Protein AF-A0A293M970-F1 (afdb_monomer_lite)

Radius of gyration: 43.98 Å; chains: 1; bounding box: 103×68×130 Å

pLDDT: mean 71.99, std 16.79, range [29.77, 92.75]

Organism: Ornithodoros erraticus (NCBI:txid265619)

Foldseek 3Di:
DPPVVVVVVVCVVVVPPPDDPPPCCVVPDDPPDPPPPPPPPPVVPPPPPPPPPVPPCPVVVVVVVVCVVVPDDDDLLNVQQVVVVVVLLVCLQPDDLFQLLLVLSNVQSVCVVVVHDRFDGDSPDGSCNSPVPDDPVRNVVSVVVSVVSNVVSVVSNVVVVVSVVVVVVVVVVVVVVVVVVVVVVVVVVVVVVVVVVVVVVVVVVVVVVVVVVVVVVPVPDDPCPVVVVVVVVVVVVVVVVVVVVVVVVVVVVVVVVVVVVVVVVVVVVVVVVVVVVVVVVVVVVVVVVVVVVVVVVVVVVVVVVVVVVVVVVVVVVVVVVVVVVVVVVVVVD

InterPro domains:
  IPR040346 GEX1/Brambleberry [PTHR33538] (5-331)

Secondary structure (DSSP, 8-state):
--HHHHHHHHHHHHTT-SS-TTSSHHHH--------SS----TTTS-------S----HHHHHHHHHHHTT----HHHHHHHHHHHHHHHHTTT--HHHHHTTHHHHHHHHHHTTPPP----TTS-HHHHHTT--HHHHHHHHHHHHHHHHHHHHHHHHHHHHHHHHHHHHHHHHHHHHHHHHHHHHHHHHHHHHHHHHHHHHHHHHHHHHHHHHHH--S-GGGHHHHHHHHHHHHHHHHHHHHHHHHHHHHHHHHHHHHHHHHHHHHHHHHHHHHHHHHHHHHHHHHHHHHHHHHHHHHHHHHHHHHHHHHHHHHHHHHHHHHHHHHHHTT-

Sequence (333 aa):
MCLRTYLVVFLILSGFAGQGECFFNWFFTKPSVVIDDSEPKDFNKDGTKVLVPFEMSSPDDEFLQEGKKYGLKLSSLDVCHHKIFLSLKVSCTTMTEEEMGKLVRLLNCQSAVEGRPTFPCTEDMALRDCTRNMDQHTWNSYHLISNRARAVCFSTRQQQFYAKTEMTVNKLVWSSEQQVKAMSDLENSQQKVSSLTSETLDAVSSGHVKLLLEQQQVKAMSDLENSQQKVSSLSSETLDAVSSGHVKLLLEQERLRQTQGTIQTFVEDNLEQLTKEKALIAAGQKELAAMTEDVRKRLDAASITMLQNEEQRQCSHRDLLKDLGDVQKKAKL

Structure (mmCIF, N/CA/C/O backbone):
data_AF-A0A293M970-F1
#
_entry.id   AF-A0A293M970-F1
#
loop_
_atom_site.group_PDB
_atom_site.id
_atom_site.type_symbol
_atom_site.label_atom_id
_atom_site.label_alt_id
_atom_site.label_comp_id
_atom_site.label_asym_id
_atom_site.label_entity_id
_atom_site.label_seq_id
_atom_site.pdbx_PDB_ins_code
_atom_site.Cartn_x
_atom_site.Cartn_y
_atom_site.Cartn_z
_atom_site.occupancy
_atom_site.B_iso_or_equiv
_atom_site.auth_seq_id
_atom_site.auth_comp_id
_atom_site.auth_asym_id
_atom_site.auth_atom_id
_atom_site.pdbx_PDB_model_num
ATOM 1 N N . MET A 1 1 ? -31.944 -54.959 60.180 1.00 51.94 1 MET A N 1
ATOM 2 C CA . MET A 1 1 ? -32.564 -53.633 60.415 1.00 51.94 1 MET A CA 1
ATOM 3 C C . MET A 1 1 ? -32.070 -52.517 59.479 1.00 51.94 1 MET A C 1
ATOM 5 O O . MET A 1 1 ? -32.615 -51.433 59.580 1.00 51.94 1 MET A O 1
ATOM 9 N N . CYS A 1 2 ? -31.160 -52.754 58.516 1.00 54.44 2 CYS A N 1
ATOM 10 C CA . CYS A 1 2 ? -30.738 -51.707 57.560 1.00 54.44 2 CYS A CA 1
ATOM 11 C C . CYS A 1 2 ? -31.569 -51.613 56.268 1.00 54.44 2 CYS A C 1
ATOM 13 O O . CYS A 1 2 ? -31.575 -50.567 55.640 1.00 54.44 2 CYS A O 1
ATOM 15 N N . LEU A 1 3 ? -32.299 -52.655 55.853 1.00 45.31 3 LEU A N 1
ATOM 16 C CA . LEU A 1 3 ? -32.999 -52.628 54.554 1.00 45.31 3 LEU A CA 1
ATOM 17 C C . LEU A 1 3 ? -34.325 -51.839 54.579 1.00 45.31 3 LEU A C 1
ATOM 19 O O . LEU A 1 3 ? -34.796 -51.371 53.549 1.00 45.31 3 LEU A O 1
ATOM 23 N N . ARG A 1 4 ? -34.921 -51.661 55.766 1.00 48.97 4 ARG A N 1
ATOM 24 C CA . ARG A 1 4 ? -36.196 -50.945 55.949 1.00 48.97 4 ARG A CA 1
ATOM 25 C C . ARG A 1 4 ? -36.027 -49.423 55.978 1.00 48.97 4 ARG A C 1
ATOM 27 O O . ARG A 1 4 ? -36.937 -48.717 55.568 1.00 48.97 4 ARG A O 1
ATOM 34 N N . THR A 1 5 ? -34.874 -48.923 56.414 1.00 53.06 5 THR A N 1
ATOM 35 C CA . THR A 1 5 ? -34.565 -47.486 56.457 1.00 53.06 5 THR A CA 1
ATOM 36 C C . THR A 1 5 ? -34.271 -46.920 55.068 1.00 53.06 5 THR A C 1
ATOM 38 O O . THR A 1 5 ? -34.754 -45.838 54.753 1.00 53.06 5 THR A O 1
ATOM 41 N N . TYR A 1 6 ? -33.589 -47.668 54.193 1.00 53.59 6 TYR A N 1
ATOM 42 C CA . TYR A 1 6 ? -33.352 -47.225 52.810 1.00 53.59 6 TYR A CA 1
ATOM 43 C C . TYR A 1 6 ? -34.627 -47.188 51.961 1.00 53.59 6 TYR A C 1
ATOM 45 O O . TYR A 1 6 ? -34.790 -46.278 51.156 1.00 53.59 6 TYR A O 1
ATOM 53 N N . LEU A 1 7 ? -35.566 -48.113 52.181 1.00 52.69 7 LEU A N 1
ATOM 54 C CA . LEU A 1 7 ? -36.837 -48.155 51.447 1.00 52.69 7 LEU A CA 1
ATOM 55 C C . LEU A 1 7 ? -37.746 -46.962 51.792 1.00 52.69 7 LEU A C 1
ATOM 57 O O . LEU A 1 7 ? -38.414 -46.423 50.916 1.00 52.69 7 LEU A O 1
ATOM 61 N N . VAL A 1 8 ? -37.719 -46.496 53.045 1.00 57.28 8 VAL A N 1
ATOM 62 C CA . VAL A 1 8 ? -38.479 -45.311 53.481 1.00 57.28 8 VAL A CA 1
ATOM 63 C C . VAL A 1 8 ? -37.848 -44.018 52.954 1.00 57.28 8 VAL A C 1
ATOM 65 O O . VAL A 1 8 ? -38.569 -43.138 52.498 1.00 57.28 8 VAL A O 1
ATOM 68 N N . VAL A 1 9 ? -36.515 -43.917 52.921 1.00 59.38 9 VAL A N 1
ATOM 69 C CA . VAL A 1 9 ? -35.819 -42.751 52.340 1.00 59.38 9 VAL A CA 1
ATOM 70 C C . VAL A 1 9 ? -36.026 -42.672 50.822 1.00 59.38 9 VAL A C 1
ATOM 72 O O . VAL A 1 9 ? -36.245 -41.585 50.293 1.00 59.38 9 VAL A O 1
ATOM 75 N N . PHE A 1 10 ? -36.043 -43.812 50.122 1.00 56.72 10 PHE A N 1
ATOM 76 C CA . PHE A 1 10 ? -36.297 -43.854 48.678 1.00 56.72 10 PHE A CA 1
ATOM 77 C C . PHE A 1 10 ? -37.755 -43.504 48.330 1.00 56.72 10 PHE A C 1
ATOM 79 O O . PHE A 1 10 ? -37.990 -42.787 47.362 1.00 56.72 10 PHE A O 1
ATOM 86 N N . LEU A 1 11 ? -38.726 -43.923 49.156 1.00 53.94 11 LEU A N 1
ATOM 87 C CA . LEU A 1 11 ? -40.144 -43.574 48.981 1.00 53.94 11 LEU A CA 1
ATOM 88 C C . LEU A 1 11 ? -40.444 -42.095 49.284 1.00 53.94 11 LEU A C 1
ATOM 90 O O . LEU A 1 11 ? -41.297 -41.505 48.620 1.00 53.94 11 LEU A O 1
ATOM 94 N N . ILE A 1 12 ? -39.726 -41.473 50.228 1.00 56.09 12 ILE A N 1
ATOM 95 C CA . ILE A 1 12 ? -39.851 -40.033 50.520 1.00 56.09 12 ILE A CA 1
ATOM 96 C C . ILE A 1 12 ? -39.224 -39.187 49.396 1.00 56.09 12 ILE A C 1
ATOM 98 O O . ILE A 1 12 ? -39.778 -38.149 49.041 1.00 56.09 12 ILE A O 1
ATOM 102 N N . LEU A 1 13 ? -38.131 -39.650 48.775 1.00 51.22 13 LEU A N 1
ATOM 103 C CA . LEU A 1 13 ? -37.508 -38.963 47.634 1.00 51.22 13 LEU A CA 1
ATOM 104 C C . LEU A 1 13 ? -38.313 -39.093 46.329 1.00 51.22 13 LEU A C 1
ATOM 106 O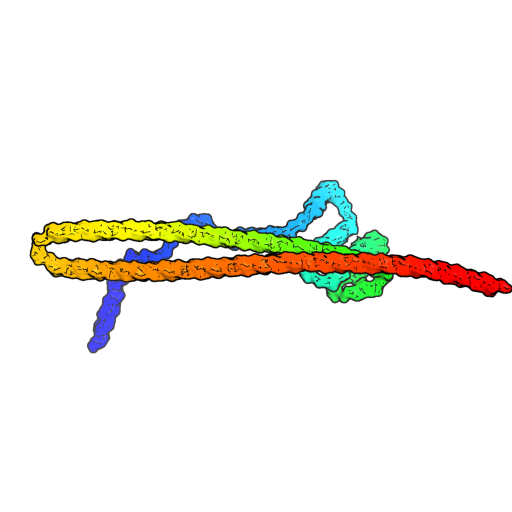 O . LEU A 1 13 ? -38.298 -38.168 45.523 1.00 51.22 13 LEU A O 1
ATOM 110 N N . SER A 1 14 ? -39.069 -40.178 46.126 1.00 52.16 14 SER A N 1
ATOM 111 C CA . SER A 1 14 ? -39.967 -40.314 44.964 1.00 52.16 14 SER A CA 1
ATOM 112 C C . SER A 1 14 ? -41.340 -39.645 45.144 1.00 52.16 14 SER A C 1
ATOM 114 O O . SER A 1 14 ? -42.061 -39.463 44.168 1.00 52.16 14 SER A O 1
ATOM 116 N N . GLY A 1 15 ? -41.719 -39.282 46.377 1.00 47.38 15 GLY A N 1
ATOM 117 C CA . GLY A 1 15 ? -43.024 -38.691 46.707 1.00 47.38 15 GLY A CA 1
ATOM 118 C C . GLY A 1 15 ? -43.151 -37.183 46.453 1.00 47.38 15 GLY A C 1
ATOM 119 O O . GLY A 1 15 ? -44.257 -36.657 46.504 1.00 47.38 15 GLY A O 1
ATOM 120 N N . PHE A 1 16 ? -42.048 -36.495 46.142 1.00 45.44 16 PHE A N 1
ATOM 121 C CA . PHE A 1 16 ? -42.018 -35.068 45.780 1.00 45.44 16 PHE A CA 1
ATOM 122 C C . PHE A 1 16 ? -41.798 -34.838 44.274 1.00 45.44 16 PHE A C 1
ATOM 124 O O . PHE A 1 16 ? -41.355 -33.774 43.855 1.00 45.44 16 PHE A O 1
ATOM 131 N N . ALA A 1 17 ? -42.129 -35.821 43.433 1.00 48.31 17 ALA A N 1
ATOM 132 C CA . ALA A 1 17 ? -42.115 -35.685 41.972 1.00 48.31 17 ALA A CA 1
ATOM 133 C C . ALA A 1 17 ? -43.474 -35.221 41.401 1.00 48.31 17 ALA A C 1
ATOM 135 O O . ALA A 1 17 ? -43.845 -35.576 40.285 1.00 48.31 17 ALA A O 1
ATOM 136 N N . GLY A 1 18 ? -44.239 -34.439 42.166 1.00 52.41 18 GLY A N 1
ATOM 137 C CA . GLY A 1 18 ? -45.529 -33.913 41.737 1.00 52.41 18 GLY A CA 1
ATOM 138 C C . GLY A 1 18 ? -45.776 -32.532 42.324 1.00 52.41 18 GLY A C 1
ATOM 139 O O . GLY A 1 18 ? -45.986 -32.411 43.522 1.00 52.41 18 GLY A O 1
ATOM 140 N N . GLN A 1 19 ? -45.786 -31.525 41.447 1.00 50.69 19 GLN A N 1
ATOM 141 C CA . GLN A 1 19 ? -46.104 -30.112 41.701 1.00 50.69 19 GLN A CA 1
ATOM 142 C C . GLN A 1 19 ? -45.018 -29.292 42.416 1.00 50.69 19 GLN A C 1
ATOM 144 O O . GLN A 1 19 ? -45.096 -28.979 43.599 1.00 50.69 19 GLN A O 1
ATOM 149 N N . GLY A 1 20 ? -44.029 -28.856 41.632 1.00 46.25 20 GLY A N 1
ATOM 150 C CA . GLY A 1 20 ? -43.034 -27.869 42.054 1.00 46.25 20 GLY A CA 1
ATOM 151 C C . GLY A 1 20 ? -42.373 -27.119 40.896 1.00 46.25 20 GLY A C 1
ATOM 152 O O . GLY A 1 20 ? -41.226 -26.713 41.026 1.00 46.25 20 GLY A O 1
ATOM 153 N N . GLU A 1 21 ? -43.050 -26.937 39.756 1.00 42.69 21 GLU A N 1
ATOM 154 C CA . GLU A 1 21 ? -42.452 -26.286 38.572 1.00 42.69 21 GLU A CA 1
ATOM 155 C C . GLU A 1 21 ? -42.512 -24.743 38.563 1.00 42.69 21 GLU A C 1
ATOM 157 O O . GLU A 1 21 ? -42.125 -24.122 37.577 1.00 42.69 21 GLU A O 1
ATOM 162 N N . CYS A 1 22 ? -42.928 -24.071 39.644 1.00 44.84 22 CYS A N 1
ATOM 163 C CA . CYS A 1 22 ? -43.073 -22.603 39.613 1.00 44.84 22 CYS A CA 1
ATOM 164 C C . CYS A 1 22 ? -42.122 -21.799 40.514 1.00 44.84 22 CYS A C 1
ATOM 166 O O . CYS A 1 22 ? -42.115 -20.580 40.392 1.00 44.84 22 CYS A O 1
ATOM 168 N N . PHE A 1 23 ? -41.292 -22.412 41.369 1.00 47.28 23 PHE A N 1
ATOM 169 C CA . PHE A 1 23 ? -40.400 -21.629 42.249 1.00 47.28 23 PHE A CA 1
ATOM 170 C C . PHE A 1 23 ? -38.994 -21.401 41.665 1.00 47.28 23 PHE A C 1
ATOM 172 O O . PHE A 1 23 ? -38.454 -20.305 41.758 1.00 47.28 23 PHE A O 1
ATOM 179 N N . PHE A 1 24 ? -38.410 -22.402 40.999 1.00 45.94 24 PHE A N 1
ATOM 180 C CA . PHE A 1 24 ? -37.049 -22.303 40.447 1.00 45.94 24 PHE A CA 1
ATOM 181 C C . PHE A 1 24 ? -36.985 -21.814 38.995 1.00 45.94 24 PHE A C 1
ATOM 183 O O . PHE A 1 24 ? -35.890 -21.590 38.479 1.00 45.94 24 PHE A O 1
ATOM 190 N N . ASN A 1 25 ? -38.132 -21.600 38.339 1.00 44.34 25 ASN A N 1
ATOM 191 C CA . ASN A 1 25 ? -38.139 -21.216 36.930 1.00 44.34 25 ASN A CA 1
ATOM 192 C C . ASN A 1 25 ? -37.547 -19.808 36.728 1.00 44.34 25 ASN A C 1
ATOM 194 O O . ASN A 1 25 ? -36.795 -19.603 35.791 1.00 44.34 25 ASN A O 1
ATOM 198 N N . TRP A 1 26 ? -37.733 -18.859 37.650 1.00 50.38 26 TRP A N 1
ATOM 199 C CA . TRP A 1 26 ? -37.154 -17.508 37.529 1.00 50.38 26 TRP A CA 1
ATOM 200 C C . TRP A 1 26 ? -35.618 -17.461 37.657 1.00 50.38 26 TRP A C 1
ATOM 202 O O . TRP A 1 26 ? -34.984 -16.616 37.033 1.00 50.38 26 TRP A O 1
ATOM 212 N N . PHE A 1 27 ? -35.002 -18.391 38.396 1.00 47.62 27 PHE A N 1
ATOM 213 C CA . PHE A 1 27 ? -33.545 -18.403 38.600 1.00 47.62 27 PHE A CA 1
ATOM 214 C C . PHE A 1 27 ? -32.776 -19.016 37.414 1.00 47.62 27 PHE A C 1
ATOM 216 O O . PHE A 1 27 ? -31.597 -18.728 37.222 1.00 47.62 27 PHE A O 1
ATOM 223 N N . PHE A 1 28 ? -33.448 -19.838 36.598 1.00 47.59 28 PHE A N 1
ATOM 224 C CA . PHE A 1 28 ? -32.874 -20.479 35.408 1.00 47.59 28 PHE A CA 1
ATOM 225 C C . PHE A 1 28 ? -33.531 -20.048 34.084 1.00 47.59 28 PHE A C 1
ATOM 227 O O . PHE A 1 28 ? -33.087 -20.474 33.014 1.00 47.59 28 PHE A O 1
ATOM 234 N N . THR A 1 29 ? -34.535 -19.164 34.118 1.00 33.91 29 THR A N 1
ATOM 235 C CA . THR A 1 29 ? -35.080 -18.526 32.913 1.00 33.91 29 THR A CA 1
ATOM 236 C C . THR A 1 29 ? -34.062 -17.515 32.401 1.00 33.91 29 THR A C 1
ATOM 238 O O . THR A 1 29 ? -33.880 -16.435 32.962 1.00 33.91 29 THR A O 1
ATOM 241 N N . LYS A 1 30 ? -33.385 -17.871 31.305 1.00 40.62 30 LYS A N 1
ATOM 242 C CA . LYS A 1 30 ? -32.681 -16.900 30.463 1.00 40.62 30 LYS A CA 1
ATOM 243 C C . LYS A 1 30 ? -33.685 -15.813 30.068 1.00 40.62 30 LYS A C 1
ATOM 245 O O . LYS A 1 30 ? -34.800 -16.176 29.694 1.00 40.62 30 LYS A O 1
ATOM 250 N N . PRO A 1 31 ? -33.331 -14.520 30.113 1.00 33.47 31 PRO A N 1
ATOM 251 C CA . PRO A 1 31 ? -34.226 -13.488 29.622 1.00 33.47 31 PRO A CA 1
ATOM 252 C C . PRO A 1 31 ? -34.557 -13.807 28.163 1.00 33.47 31 PRO A C 1
ATOM 254 O O . PRO A 1 31 ? -33.680 -13.804 27.299 1.00 33.47 31 PRO A O 1
ATOM 257 N N . SER A 1 32 ? -35.825 -14.117 27.897 1.00 30.20 32 SER A N 1
ATOM 258 C CA . SER A 1 32 ? -36.394 -14.053 26.561 1.00 30.20 32 SER A CA 1
ATOM 259 C C . SER A 1 32 ? -36.422 -12.580 26.184 1.00 30.20 32 SER A C 1
ATOM 261 O O . SER A 1 32 ? -37.397 -11.867 26.416 1.00 30.20 32 SER A O 1
ATOM 263 N N . VAL A 1 33 ? -35.287 -12.122 25.652 1.00 30.11 33 VAL A N 1
ATOM 264 C CA . VAL A 1 33 ? -35.247 -11.027 24.693 1.00 30.11 33 VAL A CA 1
ATOM 265 C C . VAL A 1 33 ? -36.366 -11.326 23.705 1.00 30.11 33 VAL A C 1
ATOM 267 O O . VAL A 1 33 ? -36.412 -12.423 23.146 1.00 30.11 33 VAL A O 1
ATOM 270 N N . VAL A 1 34 ? -37.299 -10.389 23.548 1.00 29.77 34 VAL A N 1
ATOM 271 C CA . VAL A 1 34 ? -38.131 -10.342 22.350 1.00 29.77 34 VAL A CA 1
ATOM 272 C C . VAL A 1 34 ? -37.137 -10.211 21.205 1.00 29.77 34 VAL A C 1
ATOM 274 O O . VAL A 1 34 ? -36.620 -9.130 20.934 1.00 29.77 34 VAL A O 1
ATOM 277 N N . ILE A 1 35 ? -36.774 -11.357 20.636 1.00 30.53 35 ILE A N 1
ATOM 278 C CA . ILE A 1 35 ? -36.183 -11.446 19.318 1.00 30.53 35 ILE A CA 1
ATOM 279 C C . ILE A 1 35 ? -37.339 -11.007 18.434 1.00 30.53 35 ILE A C 1
ATOM 281 O O . ILE A 1 35 ? -38.281 -11.757 18.193 1.00 30.53 35 ILE A O 1
ATOM 285 N N . ASP A 1 36 ? -37.331 -9.724 18.085 1.00 30.00 36 ASP A N 1
ATOM 286 C CA . ASP A 1 36 ? -37.886 -9.318 16.810 1.00 30.00 36 ASP A CA 1
ATOM 287 C C . ASP A 1 36 ? -37.330 -10.314 15.790 1.00 30.00 36 ASP A C 1
ATOM 289 O O . ASP A 1 36 ? -36.116 -10.408 15.633 1.00 30.00 36 ASP A O 1
ATOM 293 N N . ASP A 1 37 ? -38.202 -11.109 15.169 1.00 30.69 37 ASP A N 1
ATOM 294 C CA . ASP A 1 37 ? -37.871 -12.085 14.121 1.00 30.69 37 ASP A CA 1
ATOM 295 C C . ASP A 1 37 ? -37.404 -11.387 12.822 1.00 30.69 37 ASP A C 1
ATOM 297 O O . ASP A 1 37 ? -37.489 -11.934 11.721 1.00 30.69 37 ASP A O 1
ATOM 301 N N . SER A 1 38 ? -36.844 -10.179 12.925 1.00 39.91 38 SER A N 1
ATOM 302 C CA . SER A 1 38 ? -35.757 -9.812 12.041 1.00 39.91 38 SER A CA 1
ATOM 303 C C . SER A 1 38 ? -34.529 -10.575 12.534 1.00 39.91 38 SER A C 1
ATOM 305 O O . SER A 1 38 ? -33.985 -10.293 13.597 1.00 39.91 38 SER A O 1
ATOM 307 N N . GLU A 1 39 ? -34.168 -11.625 11.783 1.00 32.97 39 GLU A N 1
ATOM 308 C CA . GLU A 1 39 ? -33.009 -12.492 12.021 1.00 32.97 39 GLU A CA 1
ATOM 309 C C . GLU A 1 39 ? -31.871 -11.761 12.746 1.00 32.97 39 GLU A C 1
ATOM 311 O O . GLU A 1 39 ? -31.589 -10.610 12.388 1.00 32.97 39 GLU A O 1
ATOM 316 N N . PRO A 1 40 ? -31.141 -12.416 13.676 1.00 31.19 40 PRO A N 1
ATOM 317 C CA . PRO A 1 40 ? -29.919 -11.835 14.203 1.00 31.19 40 PRO A CA 1
ATOM 318 C C . PRO A 1 40 ? -29.095 -11.412 12.993 1.00 31.19 40 PRO A C 1
ATOM 320 O O . PRO A 1 40 ? -28.698 -12.264 12.190 1.00 31.19 40 PRO A O 1
ATOM 323 N N . LYS A 1 41 ? -28.920 -10.094 12.816 1.00 37.72 41 LYS A N 1
ATOM 324 C CA . LYS A 1 41 ? -27.974 -9.548 11.853 1.00 37.72 41 LYS A CA 1
ATOM 325 C C . LYS A 1 41 ? -26.625 -9.973 12.378 1.00 37.72 41 LYS A C 1
ATOM 327 O O . LYS A 1 41 ? -25.979 -9.295 13.165 1.00 37.72 41 LYS A O 1
ATOM 332 N N . ASP A 1 42 ? -26.290 -11.192 12.004 1.00 33.22 42 ASP A N 1
ATOM 333 C CA . ASP A 1 42 ? -24.972 -11.740 11.982 1.00 33.22 42 ASP A CA 1
ATOM 334 C C . ASP A 1 42 ? -24.112 -10.628 11.389 1.00 33.22 42 ASP A C 1
ATOM 336 O O . ASP A 1 42 ? -24.268 -10.236 10.230 1.00 33.22 42 ASP A O 1
ATOM 340 N N . PHE A 1 43 ? -23.261 -10.042 12.223 1.00 40.91 43 PHE A N 1
ATOM 341 C CA . PHE A 1 43 ? -22.311 -9.029 11.784 1.00 40.91 43 PHE A CA 1
ATOM 342 C C . PHE A 1 43 ? -21.177 -9.671 10.946 1.00 40.91 43 PHE A C 1
ATOM 344 O O . PHE A 1 43 ? -20.162 -9.032 10.688 1.00 40.91 43 PHE A O 1
ATOM 351 N N . ASN A 1 44 ? -21.382 -10.918 10.482 1.00 43.31 44 ASN A N 1
ATOM 352 C CA . ASN A 1 44 ? -20.739 -11.591 9.353 1.00 43.31 44 ASN A CA 1
ATOM 353 C C . ASN A 1 44 ? -21.701 -12.005 8.202 1.00 43.31 44 ASN A C 1
ATOM 355 O O . ASN A 1 44 ? -21.223 -12.602 7.236 1.00 43.31 44 ASN A O 1
ATOM 359 N N . LYS A 1 45 ? -23.014 -11.701 8.224 1.00 37.25 45 LYS A N 1
ATOM 360 C CA . LYS A 1 45 ? -23.928 -11.987 7.087 1.00 37.25 45 LYS A CA 1
ATOM 361 C C . LYS A 1 45 ? -23.939 -10.903 6.031 1.00 37.25 45 LYS A C 1
ATOM 363 O O . LYS A 1 45 ? -23.957 -11.237 4.850 1.00 37.25 45 LYS A O 1
ATOM 368 N N . ASP A 1 46 ? -23.913 -9.631 6.421 1.00 34.72 46 ASP A N 1
ATOM 369 C CA . ASP A 1 46 ? -23.730 -8.575 5.433 1.00 34.72 46 ASP A CA 1
ATOM 370 C C . ASP A 1 46 ? -22.241 -8.324 5.308 1.00 34.72 46 ASP A C 1
ATOM 372 O O . ASP A 1 46 ? -21.653 -7.452 5.946 1.00 34.72 46 ASP A O 1
ATOM 376 N N . GLY A 1 47 ? -21.623 -9.195 4.515 1.00 37.75 47 GLY A N 1
ATOM 377 C CA . GLY A 1 47 ? -20.295 -9.024 3.981 1.00 37.75 47 GLY A CA 1
ATOM 378 C C . GLY A 1 47 ? -20.220 -7.767 3.123 1.00 37.75 47 GLY A C 1
ATOM 379 O O . GLY A 1 47 ? -19.811 -7.845 1.967 1.00 37.75 47 GLY A O 1
ATOM 380 N N . THR A 1 48 ? -20.379 -6.595 3.739 1.00 35.12 48 THR A N 1
ATOM 381 C CA . THR A 1 48 ? -19.420 -5.535 3.495 1.00 35.12 48 THR A CA 1
ATOM 382 C C . THR A 1 48 ? -18.064 -6.038 4.018 1.00 35.12 48 THR A C 1
ATOM 384 O O . THR A 1 48 ? -17.410 -5.481 4.892 1.00 35.12 48 THR A O 1
ATOM 387 N N . LYS A 1 49 ? -17.505 -6.997 3.264 1.00 36.78 49 LYS A N 1
ATOM 388 C CA . LYS A 1 49 ? -16.466 -6.582 2.345 1.00 36.78 49 LYS A CA 1
ATOM 389 C C . LYS A 1 49 ? -16.788 -5.131 1.952 1.00 36.78 49 LYS A C 1
ATOM 391 O O . LYS A 1 49 ? -17.348 -4.870 0.898 1.00 36.78 49 LYS A O 1
ATOM 396 N N . VAL A 1 50 ? -16.276 -4.184 2.726 1.00 38.22 50 VAL A N 1
ATOM 397 C CA . VAL A 1 50 ? -15.461 -3.188 2.066 1.00 38.22 50 VAL A CA 1
ATOM 398 C C . VAL A 1 50 ? -14.292 -4.002 1.486 1.00 38.22 50 VAL A C 1
ATOM 400 O O . VAL A 1 50 ? -13.156 -3.927 1.908 1.00 38.22 50 VAL A O 1
ATOM 403 N N . LEU A 1 51 ? -14.571 -4.840 0.478 1.00 37.22 51 LEU A N 1
ATOM 404 C CA . LEU A 1 51 ? -13.926 -4.658 -0.782 1.00 37.22 51 LEU A CA 1
ATOM 405 C C . LEU A 1 51 ? -14.212 -3.185 -1.005 1.00 37.22 51 LEU A C 1
ATOM 407 O O . LEU A 1 51 ? -15.294 -2.813 -1.429 1.00 37.22 51 LEU A O 1
ATOM 411 N N . VAL A 1 52 ? -13.239 -2.345 -0.665 1.00 37.25 52 VAL A N 1
ATOM 412 C CA . VAL A 1 52 ? -12.796 -1.490 -1.742 1.00 37.25 52 VAL A CA 1
ATOM 413 C C . VAL A 1 52 ? -12.445 -2.528 -2.790 1.00 37.25 52 VAL A C 1
ATOM 415 O O . VAL A 1 52 ? -11.494 -3.292 -2.563 1.00 37.25 52 VAL A O 1
ATOM 418 N N . PRO A 1 53 ? -13.296 -2.749 -3.807 1.00 38.06 53 PRO A N 1
ATOM 419 C CA . PRO A 1 53 ? -12.876 -3.612 -4.868 1.00 38.06 53 PRO A CA 1
ATOM 420 C C . PRO A 1 53 ? -11.578 -2.947 -5.305 1.00 38.06 53 PRO A C 1
ATOM 422 O O . PRO A 1 53 ? -11.574 -1.800 -5.746 1.00 38.06 53 PRO A O 1
ATOM 425 N N . PHE A 1 54 ? -10.468 -3.669 -5.240 1.00 43.06 54 PHE A N 1
ATOM 426 C CA . PHE A 1 54 ? -9.597 -3.552 -6.387 1.00 43.06 54 PHE A CA 1
ATOM 427 C C . PHE A 1 54 ? -10.272 -4.310 -7.540 1.00 43.06 54 PHE A C 1
ATOM 429 O O . PHE A 1 54 ? -9.819 -5.343 -7.998 1.00 43.06 54 PHE A O 1
ATOM 436 N N . GLU A 1 55 ? -11.453 -3.846 -7.907 1.00 40.31 55 GLU A N 1
ATOM 437 C CA . GLU A 1 55 ? -11.757 -3.441 -9.248 1.00 40.31 55 GLU A CA 1
ATOM 438 C C . GLU A 1 55 ? -11.881 -1.922 -9.079 1.00 40.31 55 GLU A C 1
ATOM 440 O O . GLU A 1 55 ? -12.949 -1.370 -8.873 1.00 40.31 55 GLU A O 1
ATOM 445 N N . MET A 1 56 ? -10.779 -1.177 -9.138 1.00 41.91 56 MET A N 1
ATOM 446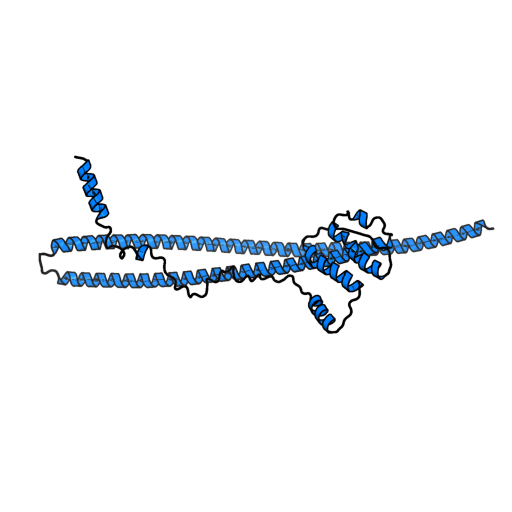 C CA . MET A 1 56 ? -10.525 -0.562 -10.438 1.00 41.91 56 MET A CA 1
ATOM 447 C C . MET A 1 56 ? -11.012 -1.483 -11.576 1.00 41.91 56 MET A C 1
ATOM 449 O O . MET A 1 56 ? -10.206 -2.082 -12.283 1.00 41.91 56 MET A O 1
ATOM 453 N N . SER A 1 57 ? -12.332 -1.508 -11.822 1.00 44.97 57 SER A N 1
ATOM 454 C CA . SER A 1 57 ? -12.750 -1.112 -13.154 1.00 44.97 57 SER A CA 1
ATOM 455 C C . SER A 1 57 ? -12.057 0.225 -13.301 1.00 44.97 57 SER A C 1
ATOM 457 O O . SER A 1 57 ? -12.473 1.232 -12.719 1.00 44.97 57 SER A O 1
ATOM 459 N N . SER A 1 58 ? -10.856 0.206 -13.888 1.00 48.47 58 SER A N 1
ATOM 460 C CA . SER A 1 58 ? -10.262 1.479 -14.234 1.00 48.47 58 SER A CA 1
ATOM 461 C C . SER A 1 58 ? -11.340 2.180 -15.048 1.00 48.47 58 SER A C 1
ATOM 463 O O . SER A 1 58 ? -12.096 1.498 -15.746 1.00 48.47 58 SER A O 1
ATOM 465 N N . PRO A 1 59 ? -11.443 3.505 -14.978 1.00 53.69 59 PRO A N 1
ATOM 466 C CA . PRO A 1 59 ? -12.210 4.255 -15.960 1.00 53.69 59 PRO A CA 1
ATOM 467 C C . PRO A 1 59 ? -12.042 3.664 -17.372 1.00 53.69 59 PRO A C 1
ATOM 469 O O . PRO A 1 59 ? -13.006 3.599 -18.112 1.00 53.69 59 PRO A O 1
ATOM 472 N N . ASP A 1 60 ? -10.871 3.089 -17.676 1.00 53.12 60 ASP A N 1
ATOM 473 C CA . ASP A 1 60 ? -10.571 2.266 -18.849 1.00 53.12 60 ASP A CA 1
ATOM 474 C C . ASP A 1 60 ? -11.509 1.061 -19.116 1.00 53.12 60 ASP A C 1
ATOM 476 O O . ASP A 1 60 ? -11.859 0.863 -20.266 1.00 53.12 60 ASP A O 1
ATOM 480 N N . ASP A 1 61 ? -11.935 0.238 -18.151 1.00 56.31 61 ASP A N 1
ATOM 481 C CA . ASP A 1 61 ? -12.801 -0.930 -18.428 1.00 56.31 61 ASP A CA 1
ATOM 482 C C . ASP A 1 61 ? -14.239 -0.511 -18.762 1.00 56.31 61 ASP A C 1
ATOM 484 O O . ASP A 1 61 ? -14.848 -1.046 -19.691 1.00 56.31 61 ASP A O 1
ATOM 488 N N . GLU A 1 62 ? -14.758 0.490 -18.049 1.00 56.88 62 GLU A N 1
ATOM 489 C CA . GLU A 1 62 ? -16.056 1.110 -18.330 1.00 56.88 62 GLU A CA 1
ATOM 490 C C . GLU A 1 62 ? -16.008 1.885 -19.660 1.00 56.88 62 GLU A C 1
ATOM 492 O O . GLU A 1 62 ? -16.860 1.685 -20.525 1.00 56.88 62 GLU A O 1
ATOM 497 N N . PHE A 1 63 ? -14.929 2.635 -19.902 1.00 55.75 63 PHE A N 1
ATOM 498 C CA . PHE A 1 63 ? -14.628 3.318 -21.164 1.00 55.75 63 PHE A CA 1
ATOM 499 C C . PHE A 1 63 ? -14.480 2.352 -22.346 1.00 55.75 63 PHE A C 1
ATOM 501 O O . PHE A 1 63 ? -14.913 2.658 -23.454 1.00 55.75 63 PHE A O 1
ATOM 508 N N . LEU A 1 64 ? -13.904 1.164 -22.148 1.00 59.78 64 LEU A N 1
ATOM 509 C CA . LEU A 1 64 ? -13.782 0.141 -23.189 1.00 59.78 64 LEU A CA 1
ATOM 510 C C . LEU A 1 64 ? -15.117 -0.565 -23.461 1.00 59.78 64 LEU A C 1
ATOM 512 O O . LEU A 1 64 ? -15.392 -0.925 -24.610 1.00 59.78 64 LEU A O 1
ATOM 516 N N . GLN A 1 65 ? -15.959 -0.768 -22.443 1.00 62.81 65 GLN A N 1
ATOM 517 C CA . GLN A 1 65 ? -17.317 -1.292 -22.621 1.00 62.81 65 GLN A CA 1
ATOM 518 C C . GLN A 1 65 ? -18.227 -0.283 -23.331 1.00 62.81 65 GLN A C 1
ATOM 520 O O . GLN A 1 65 ? -18.950 -0.657 -24.259 1.00 62.81 65 GLN A O 1
ATOM 525 N N . GLU A 1 66 ? -18.146 0.996 -22.964 1.00 61.84 66 GLU A N 1
ATOM 526 C CA . GLU A 1 66 ? -18.806 2.079 -23.690 1.00 61.84 66 GLU A CA 1
ATOM 527 C C . GLU A 1 66 ? -18.242 2.222 -25.105 1.00 61.84 66 GLU A C 1
ATOM 529 O O . GLU A 1 66 ? -18.997 2.268 -26.073 1.00 61.84 66 GLU A O 1
ATOM 534 N N . GLY A 1 67 ? -16.924 2.174 -25.276 1.00 60.59 67 GLY A N 1
ATOM 535 C CA . GLY A 1 67 ? -16.284 2.271 -26.582 1.00 60.59 67 GLY A CA 1
ATOM 536 C C . GLY A 1 67 ? -16.701 1.157 -27.545 1.00 60.59 67 GLY A C 1
ATOM 537 O O . GLY A 1 67 ? -16.943 1.411 -28.727 1.00 60.59 67 GLY A O 1
ATOM 538 N N . LYS A 1 68 ? -16.885 -0.071 -27.041 1.00 62.91 68 LYS A N 1
ATOM 539 C CA . LYS A 1 68 ? -17.467 -1.186 -27.808 1.00 62.91 68 LYS A CA 1
ATOM 540 C C . LYS A 1 68 ? -18.933 -0.942 -28.180 1.00 62.91 68 LYS A C 1
ATOM 542 O O . LYS A 1 68 ? -19.310 -1.280 -29.301 1.00 62.91 68 LYS A O 1
ATOM 547 N N . LYS A 1 69 ? -19.746 -0.328 -27.303 1.00 63.62 69 LYS A N 1
ATOM 548 C CA . LYS A 1 69 ? -21.120 0.109 -27.640 1.00 63.62 69 LYS A CA 1
ATOM 549 C C . LYS A 1 69 ? -21.135 1.138 -28.776 1.00 63.62 69 LYS A C 1
ATOM 551 O O . LYS A 1 69 ? -22.054 1.110 -29.589 1.00 63.62 69 LYS A O 1
ATOM 556 N N . TYR A 1 70 ? -20.110 1.987 -28.871 1.00 59.22 70 TYR A N 1
ATOM 557 C CA . TYR A 1 70 ? -19.944 2.979 -29.943 1.00 59.22 70 TYR A CA 1
ATOM 558 C C . TYR A 1 70 ? -19.137 2.475 -31.158 1.00 59.22 70 TYR A C 1
ATOM 560 O O . TYR A 1 70 ? -18.821 3.253 -32.056 1.00 59.22 70 TYR A O 1
ATOM 568 N N . GLY A 1 71 ? -18.827 1.174 -31.236 1.00 52.22 71 GLY A N 1
ATOM 569 C CA . GLY A 1 71 ? -18.214 0.565 -32.422 1.00 52.22 71 GLY A CA 1
ATOM 570 C C . GLY A 1 71 ? -16.694 0.728 -32.553 1.00 52.22 71 GLY A C 1
ATOM 571 O O . GLY A 1 71 ? -16.166 0.540 -33.652 1.00 52.22 71 GLY A O 1
ATOM 572 N N . LEU A 1 72 ? -15.966 1.030 -31.469 1.00 61.00 72 LEU A N 1
ATOM 573 C CA . LEU A 1 72 ? -14.498 1.007 -31.470 1.00 61.00 72 LEU A CA 1
ATOM 574 C C . LEU A 1 72 ? -13.991 -0.420 -31.731 1.00 61.00 72 LEU A C 1
ATOM 576 O O . LEU A 1 72 ? -14.082 -1.311 -30.883 1.00 61.00 72 LEU A O 1
ATOM 580 N N . LYS A 1 73 ? -13.430 -0.643 -32.923 1.00 61.09 73 LYS A N 1
ATOM 581 C CA . LYS A 1 73 ? -12.679 -1.860 -33.245 1.00 61.09 73 LYS A CA 1
ATOM 582 C C . LYS A 1 73 ? -11.307 -1.758 -32.580 1.00 61.09 73 LYS A C 1
ATOM 584 O O . LYS A 1 73 ? -10.436 -1.070 -33.102 1.00 61.09 73 LYS A O 1
ATOM 589 N N . LEU A 1 74 ? -11.125 -2.420 -31.435 1.00 65.19 74 LEU A N 1
ATOM 590 C CA . LEU A 1 74 ? -9.799 -2.552 -30.824 1.00 65.19 74 LEU A CA 1
ATOM 591 C C . LEU A 1 74 ? -8.835 -3.225 -31.811 1.00 65.19 74 LEU A C 1
ATOM 593 O O . LEU A 1 74 ? -9.189 -4.227 -32.440 1.00 65.19 74 LEU A O 1
ATOM 597 N N . SER A 1 75 ? -7.619 -2.689 -31.926 1.00 76.75 75 SER A N 1
ATOM 598 C CA . SER A 1 75 ? -6.546 -3.330 -32.685 1.00 76.75 75 SER A CA 1
ATOM 599 C C . SER A 1 75 ? -6.175 -4.672 -32.049 1.00 76.75 75 SER A C 1
ATOM 601 O O . SER A 1 75 ? -6.289 -4.854 -30.835 1.00 76.75 75 SER A O 1
ATOM 603 N N . SER A 1 76 ? -5.660 -5.612 -32.846 1.00 76.44 76 SER A N 1
ATOM 604 C CA . SER A 1 76 ? -5.053 -6.849 -32.329 1.00 76.44 76 SER A CA 1
ATOM 605 C C . SER A 1 76 ? -3.935 -6.560 -31.316 1.00 76.44 76 SER A C 1
ATOM 607 O O . SER A 1 76 ? -3.748 -7.326 -30.369 1.00 76.44 76 SER A O 1
ATOM 609 N N . LEU A 1 77 ? -3.251 -5.421 -31.472 1.00 82.06 77 LEU A N 1
ATOM 610 C CA . LEU A 1 77 ? -2.257 -4.916 -30.532 1.00 82.06 77 LEU A CA 1
ATOM 611 C C . LEU A 1 77 ? -2.881 -4.505 -29.192 1.00 82.06 77 LEU A C 1
ATOM 613 O O . LEU A 1 77 ? -2.393 -4.910 -28.137 1.00 82.06 77 LEU A O 1
ATOM 617 N N . ASP A 1 78 ? -3.981 -3.749 -29.233 1.00 77.44 78 ASP A N 1
ATOM 618 C CA . ASP A 1 78 ? -4.667 -3.255 -28.034 1.00 77.44 78 ASP A CA 1
ATOM 619 C C . ASP A 1 78 ? -5.203 -4.419 -27.200 1.00 77.44 78 ASP A C 1
ATOM 621 O O . ASP A 1 78 ? -5.052 -4.437 -25.980 1.00 77.44 78 ASP A O 1
ATOM 625 N N . VAL A 1 79 ? -5.751 -5.447 -27.859 1.00 81.31 79 VAL A N 1
ATOM 626 C CA . VAL A 1 79 ? -6.199 -6.675 -27.185 1.00 81.31 79 VAL A CA 1
ATOM 627 C C . VAL A 1 79 ? -5.028 -7.404 -26.515 1.00 81.31 79 VAL A C 1
ATOM 629 O O . VAL A 1 79 ? -5.163 -7.883 -25.386 1.00 81.31 79 VAL A O 1
ATOM 632 N N . CYS A 1 80 ? -3.869 -7.473 -27.178 1.00 83.06 80 CYS A N 1
ATOM 633 C CA . CYS A 1 80 ? -2.675 -8.118 -26.633 1.00 83.06 80 CYS A CA 1
ATOM 634 C C . CYS A 1 80 ? -2.133 -7.370 -25.403 1.00 83.06 80 CYS A C 1
ATOM 636 O O . CYS A 1 80 ? -1.914 -7.983 -24.355 1.00 83.06 80 CYS A O 1
ATOM 638 N N . HIS A 1 81 ? -1.994 -6.043 -25.493 1.00 83.12 81 HIS A N 1
ATOM 639 C CA . HIS A 1 81 ? -1.557 -5.204 -24.377 1.00 83.12 81 HIS A CA 1
ATOM 640 C C . HIS A 1 81 ? -2.531 -5.253 -23.204 1.00 83.12 81 HIS A C 1
ATOM 642 O O . HIS A 1 81 ? -2.105 -5.435 -22.064 1.00 83.12 81 HIS A O 1
ATOM 648 N N . HIS A 1 82 ? -3.832 -5.161 -23.474 1.00 79.69 82 HIS A N 1
ATOM 649 C CA . HIS A 1 82 ? -4.852 -5.181 -22.435 1.00 79.69 82 HIS A CA 1
ATOM 650 C C . HIS A 1 82 ? -4.850 -6.505 -21.657 1.00 79.69 82 HIS A C 1
ATOM 652 O O . HIS A 1 82 ? -4.881 -6.494 -20.428 1.00 79.69 82 HIS A O 1
ATOM 658 N N . LYS A 1 83 ? -4.692 -7.652 -22.337 1.00 79.88 83 LYS A N 1
ATOM 659 C CA . LYS A 1 83 ? -4.570 -8.960 -21.668 1.00 79.88 83 LYS A CA 1
ATOM 660 C C . LYS A 1 83 ? -3.388 -9.009 -20.696 1.00 79.88 83 LYS A C 1
ATOM 662 O O . LYS A 1 83 ? -3.508 -9.566 -19.606 1.00 79.88 83 LYS A O 1
ATOM 667 N N . ILE A 1 84 ? -2.248 -8.441 -21.084 1.00 79.06 84 ILE A N 1
ATOM 668 C CA . ILE A 1 84 ? -1.062 -8.417 -20.222 1.00 79.06 84 ILE A CA 1
ATOM 669 C C . ILE A 1 84 ? -1.238 -7.417 -19.081 1.00 79.06 84 ILE A C 1
ATOM 671 O O . ILE A 1 84 ? -0.855 -7.714 -17.955 1.00 79.06 84 ILE A O 1
ATOM 675 N N . PHE A 1 85 ? -1.856 -6.269 -19.341 1.00 76.88 85 PHE A N 1
ATOM 676 C CA . PHE A 1 85 ? -2.130 -5.266 -18.318 1.00 76.88 85 PHE A CA 1
ATOM 677 C C . PHE A 1 85 ? -3.091 -5.776 -17.237 1.00 76.88 85 PHE A C 1
ATOM 679 O O . PHE A 1 85 ? -2.840 -5.563 -16.054 1.00 76.88 85 PHE A O 1
ATOM 686 N N . LEU A 1 86 ? -4.139 -6.515 -17.618 1.00 73.19 86 LEU A N 1
ATOM 687 C CA . LEU A 1 86 ? -5.032 -7.186 -16.669 1.00 73.19 86 LEU A CA 1
ATOM 688 C C . LEU A 1 86 ? -4.282 -8.215 -15.819 1.00 73.19 86 LEU A C 1
ATOM 690 O O . LEU A 1 86 ? -4.436 -8.233 -14.600 1.00 73.19 86 LEU A O 1
ATOM 694 N N . SER A 1 87 ? -3.428 -9.028 -16.451 1.00 73.00 87 SER A N 1
ATOM 695 C CA . SER A 1 87 ? -2.558 -9.958 -15.727 1.00 73.00 87 SER A CA 1
ATOM 696 C C . SER A 1 87 ? -1.694 -9.205 -14.718 1.00 73.00 87 SER A C 1
ATOM 698 O O . SER A 1 87 ? -1.707 -9.552 -13.544 1.00 73.00 87 SER A O 1
ATOM 700 N N . LEU A 1 88 ? -1.020 -8.133 -15.153 1.00 76.44 88 LEU A N 1
ATOM 701 C CA . LEU A 1 88 ? -0.152 -7.306 -14.318 1.00 76.44 88 LEU A CA 1
ATOM 702 C C . LEU A 1 88 ? -0.896 -6.690 -13.137 1.00 76.44 88 LEU A C 1
ATOM 704 O O . LEU A 1 88 ? -0.423 -6.792 -12.015 1.00 76.44 88 LEU A O 1
ATOM 708 N N . LYS A 1 89 ? -2.073 -6.096 -13.341 1.00 70.00 89 LYS A N 1
ATOM 709 C CA . LYS A 1 89 ? -2.863 -5.503 -12.251 1.00 70.00 89 LYS A CA 1
ATOM 710 C C . LYS A 1 89 ? -3.123 -6.486 -11.104 1.00 70.00 89 LYS A C 1
ATOM 712 O O . LYS A 1 89 ? -3.051 -6.096 -9.941 1.00 70.00 89 LYS A O 1
ATOM 717 N N . VAL A 1 90 ? -3.390 -7.752 -11.426 1.00 69.44 90 VAL A N 1
ATOM 718 C CA . VAL A 1 90 ? -3.632 -8.805 -10.430 1.00 69.44 90 VAL A CA 1
ATOM 719 C C . VAL A 1 90 ? -2.317 -9.290 -9.814 1.00 69.44 90 VAL A C 1
ATOM 721 O O . VAL A 1 90 ? -2.179 -9.363 -8.591 1.00 69.44 90 VAL A O 1
ATOM 724 N N . SER A 1 91 ? -1.326 -9.590 -10.652 1.00 74.00 91 SER A N 1
ATOM 725 C CA . SER A 1 91 ? -0.105 -10.282 -10.242 1.00 74.00 91 SER A CA 1
ATOM 726 C C . SER A 1 91 ? 1.002 -9.355 -9.731 1.00 74.00 91 SER A C 1
ATOM 728 O O . SER A 1 91 ? 1.886 -9.813 -9.014 1.00 74.00 91 SER A O 1
ATOM 730 N N . CYS A 1 92 ? 0.947 -8.041 -9.988 1.00 80.00 92 CYS A N 1
ATOM 731 C CA . CYS A 1 92 ? 1.933 -7.076 -9.488 1.00 80.00 92 CYS A CA 1
ATOM 732 C C . CYS A 1 92 ? 2.052 -7.133 -7.962 1.00 80.00 92 CYS A C 1
ATOM 734 O O . CYS A 1 92 ? 3.093 -6.783 -7.434 1.00 80.00 92 CYS A O 1
ATOM 736 N N . THR A 1 93 ? 1.031 -7.570 -7.227 1.00 70.31 93 THR A N 1
ATOM 737 C CA . THR A 1 93 ? 1.073 -7.681 -5.758 1.00 70.31 93 THR A CA 1
ATOM 738 C C . THR A 1 93 ? 1.977 -8.802 -5.255 1.00 70.31 93 THR A C 1
ATOM 740 O O . THR A 1 93 ? 2.621 -8.642 -4.221 1.00 70.31 93 THR A O 1
ATOM 743 N N . THR A 1 94 ? 2.057 -9.901 -6.001 1.00 73.25 94 THR A N 1
ATOM 744 C CA . THR A 1 94 ? 2.694 -11.158 -5.594 1.00 73.25 94 THR A CA 1
ATOM 745 C C . THR A 1 94 ? 3.937 -11.499 -6.413 1.00 73.25 94 THR A C 1
ATOM 747 O O . THR A 1 94 ? 4.746 -12.297 -5.955 1.00 73.25 94 THR A O 1
ATOM 750 N N . MET A 1 95 ? 4.130 -10.867 -7.576 1.00 75.44 95 MET A N 1
ATOM 751 C CA . MET A 1 95 ? 5.263 -11.132 -8.465 1.00 75.44 95 MET A CA 1
ATOM 752 C C . MET A 1 95 ? 6.613 -10.648 -7.919 1.00 75.44 95 MET A C 1
ATOM 754 O O . MET A 1 95 ? 6.765 -9.537 -7.403 1.00 75.44 95 MET A O 1
ATOM 758 N N . THR A 1 96 ? 7.630 -11.464 -8.134 1.00 78.88 96 THR A N 1
ATOM 759 C CA . THR A 1 96 ? 9.047 -11.190 -7.900 1.00 78.88 96 THR A CA 1
ATOM 760 C C . THR A 1 96 ? 9.673 -10.373 -9.043 1.00 78.88 96 THR A C 1
ATOM 762 O O . THR A 1 96 ? 9.105 -10.228 -10.128 1.00 78.88 96 THR A O 1
ATOM 765 N N . GLU A 1 97 ? 10.875 -9.829 -8.819 1.00 75.81 97 GLU A N 1
ATOM 766 C CA . GLU A 1 97 ? 11.627 -9.077 -9.842 1.00 75.81 97 GLU A CA 1
ATOM 767 C C . GLU A 1 97 ? 11.947 -9.903 -11.094 1.00 75.81 97 GLU A C 1
ATOM 769 O O . GLU A 1 97 ? 11.974 -9.364 -12.204 1.00 75.81 97 GLU A O 1
ATOM 774 N N . GLU A 1 98 ? 12.159 -11.211 -10.936 1.00 77.75 98 GLU A N 1
ATOM 775 C CA . GLU A 1 98 ? 12.418 -12.103 -12.063 1.00 77.75 98 GLU A CA 1
ATOM 776 C C . GLU A 1 98 ? 11.154 -12.319 -12.900 1.00 77.75 98 GLU A C 1
ATOM 778 O O . GLU A 1 98 ? 11.202 -12.228 -14.125 1.00 77.75 98 GLU A O 1
ATOM 783 N N . GLU A 1 99 ? 10.005 -12.518 -12.254 1.00 77.25 99 GLU A N 1
ATOM 784 C CA . GLU A 1 99 ? 8.715 -12.652 -12.936 1.00 77.25 99 GLU A CA 1
ATOM 785 C C . GLU A 1 99 ? 8.328 -11.359 -13.663 1.00 77.25 99 GLU A C 1
ATOM 787 O O . GLU A 1 99 ? 7.821 -11.411 -14.784 1.00 77.25 99 GLU A O 1
ATOM 792 N N . MET A 1 100 ? 8.636 -10.188 -13.088 1.00 78.56 100 MET A N 1
ATOM 793 C CA . MET A 1 100 ? 8.475 -8.903 -13.782 1.00 78.56 100 MET A CA 1
ATOM 794 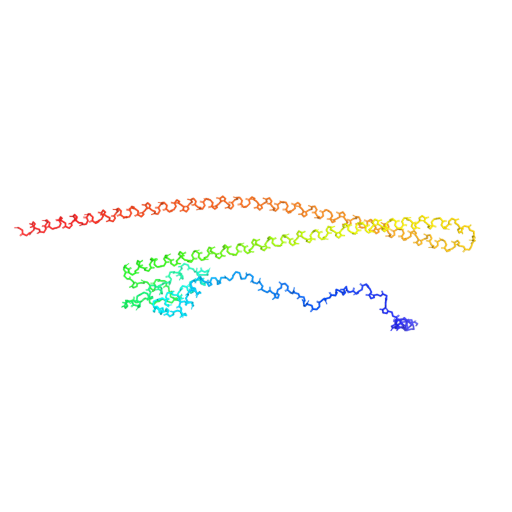C C . MET A 1 100 ? 9.412 -8.784 -14.990 1.00 78.56 100 MET A C 1
ATOM 796 O O . MET A 1 100 ? 9.019 -8.253 -16.027 1.00 78.56 100 MET A O 1
ATOM 800 N N . GLY A 1 101 ? 10.630 -9.325 -14.901 1.00 73.56 101 GLY A N 1
ATOM 801 C CA . GLY A 1 101 ? 11.539 -9.443 -16.041 1.00 73.56 101 GLY A CA 1
ATOM 802 C C . GLY A 1 101 ? 10.995 -10.341 -17.159 1.00 73.56 101 GLY A C 1
ATOM 803 O O . GLY A 1 101 ? 11.249 -10.094 -18.330 1.00 73.56 101 GLY A O 1
ATOM 804 N N . LYS A 1 102 ? 10.164 -11.344 -16.859 1.00 78.75 102 LYS A N 1
ATOM 805 C CA . LYS A 1 102 ? 9.577 -12.236 -17.882 1.00 78.75 102 LYS A CA 1
ATOM 806 C C . LYS A 1 102 ? 8.463 -11.579 -18.717 1.00 78.75 102 LYS A C 1
ATOM 808 O O . LYS A 1 102 ? 7.875 -12.221 -19.590 1.00 78.75 102 LYS A O 1
ATOM 813 N N . LEU A 1 103 ? 8.231 -10.270 -18.568 1.00 78.56 103 LEU A N 1
ATOM 814 C CA . LEU A 1 103 ? 7.313 -9.464 -19.390 1.00 78.56 103 LEU A CA 1
ATOM 815 C C . LEU A 1 103 ? 7.793 -9.202 -20.829 1.00 78.56 103 LEU A C 1
ATOM 817 O O . LEU A 1 103 ? 7.318 -8.287 -21.503 1.00 78.56 103 LEU A O 1
ATOM 821 N N . VAL A 1 104 ? 8.634 -10.089 -21.364 1.00 84.19 104 VAL A N 1
ATOM 822 C CA . VAL A 1 104 ? 8.946 -10.215 -22.797 1.00 84.19 104 VAL A CA 1
ATOM 823 C C . VAL A 1 104 ? 7.666 -10.333 -23.641 1.00 84.19 104 VAL A C 1
ATOM 825 O O . VAL A 1 104 ? 7.627 -9.918 -24.796 1.00 84.19 104 VAL A O 1
ATOM 828 N N . ARG A 1 105 ? 6.567 -10.814 -23.044 1.00 82.12 105 ARG A N 1
ATOM 829 C CA . ARG A 1 105 ? 5.235 -10.867 -23.665 1.00 82.12 105 ARG A CA 1
ATOM 830 C C . ARG A 1 105 ? 4.734 -9.495 -24.147 1.00 82.12 105 ARG A C 1
ATOM 832 O O . ARG A 1 105 ? 4.089 -9.458 -25.189 1.00 82.12 105 ARG A O 1
ATOM 839 N N . LEU A 1 106 ? 5.049 -8.389 -23.455 1.00 84.81 106 LEU A N 1
ATOM 840 C CA . LEU A 1 106 ? 4.678 -7.032 -23.900 1.00 84.81 106 LEU A CA 1
ATOM 841 C C . LEU A 1 106 ? 5.424 -6.647 -25.178 1.00 84.81 106 LEU A C 1
ATOM 843 O O . LEU A 1 106 ? 4.814 -6.164 -26.127 1.00 84.81 106 LEU A O 1
ATOM 847 N N . LEU A 1 107 ? 6.730 -6.921 -25.226 1.00 88.12 107 LEU A N 1
ATOM 848 C CA . LEU A 1 107 ? 7.538 -6.717 -26.427 1.00 88.12 107 LEU A CA 1
ATOM 849 C C . LEU A 1 107 ? 7.011 -7.569 -27.594 1.00 88.12 107 LEU A C 1
ATOM 851 O O . LEU A 1 107 ? 6.878 -7.077 -28.711 1.00 88.12 107 LEU A O 1
ATOM 855 N N . ASN A 1 108 ? 6.640 -8.824 -27.325 1.00 89.44 108 ASN A N 1
ATOM 856 C CA . ASN A 1 108 ? 6.111 -9.727 -28.345 1.00 89.44 108 ASN A CA 1
ATOM 857 C C . ASN A 1 108 ? 4.773 -9.271 -28.936 1.00 89.44 108 ASN A C 1
ATOM 859 O O . ASN A 1 108 ? 4.534 -9.558 -30.104 1.00 89.44 108 ASN A O 1
ATOM 863 N N . CYS A 1 109 ? 3.918 -8.572 -28.178 1.00 88.19 109 CYS A N 1
ATOM 864 C CA . CYS A 1 109 ? 2.683 -7.998 -28.724 1.00 88.19 109 CYS A CA 1
ATOM 865 C C . CYS A 1 109 ? 2.986 -7.038 -29.879 1.00 88.19 109 CYS A C 1
ATOM 867 O O . CYS A 1 109 ? 2.403 -7.168 -30.955 1.00 88.19 109 CYS A O 1
ATOM 869 N N . GLN A 1 110 ? 3.939 -6.125 -29.671 1.00 88.00 110 GLN A N 1
ATOM 870 C CA . GLN A 1 110 ? 4.367 -5.180 -30.699 1.00 88.00 110 GLN A CA 1
ATOM 871 C C . GLN A 1 110 ? 5.059 -5.904 -31.858 1.00 88.00 110 GLN A C 1
ATOM 873 O O . GLN A 1 110 ? 4.693 -5.713 -33.018 1.00 88.00 110 GLN A O 1
ATOM 878 N N . SER A 1 111 ? 6.016 -6.788 -31.552 1.00 89.69 111 SER A N 1
ATOM 879 C CA . SER A 1 111 ? 6.767 -7.516 -32.578 1.00 89.69 111 SER A CA 1
ATOM 880 C C . SER A 1 111 ? 5.866 -8.368 -33.474 1.00 89.69 111 SER A C 1
ATOM 882 O O . SER A 1 111 ? 6.074 -8.396 -34.684 1.00 89.69 111 SER A O 1
ATOM 884 N N . ALA A 1 112 ? 4.844 -9.023 -32.917 1.00 88.56 112 ALA A N 1
ATOM 885 C CA . ALA A 1 112 ? 3.936 -9.878 -33.678 1.00 88.56 112 ALA A CA 1
ATOM 886 C C . ALA A 1 112 ? 3.100 -9.093 -34.700 1.00 88.56 112 ALA A C 1
ATOM 888 O O . ALA A 1 112 ? 2.904 -9.562 -35.819 1.00 88.56 112 ALA A O 1
ATOM 889 N N . VAL A 1 113 ? 2.631 -7.895 -34.337 1.00 88.06 113 VAL A N 1
ATOM 890 C CA . VAL A 1 113 ? 1.832 -7.043 -35.236 1.00 88.06 113 VAL A CA 1
ATOM 891 C C . VAL A 1 113 ? 2.697 -6.438 -36.343 1.00 88.06 113 VAL A C 1
ATOM 893 O O . VAL A 1 113 ? 2.230 -6.271 -37.466 1.00 88.06 113 VAL A O 1
ATOM 896 N N . GLU A 1 114 ? 3.970 -6.169 -36.056 1.00 89.19 114 GLU A N 1
ATOM 897 C CA . GLU A 1 114 ? 4.936 -5.653 -37.032 1.00 89.19 114 GLU A CA 1
ATOM 898 C C . GLU A 1 114 ? 5.623 -6.747 -37.874 1.00 89.19 114 GLU A C 1
ATOM 900 O O . GLU A 1 114 ? 6.449 -6.428 -38.729 1.00 89.19 114 GLU A O 1
ATOM 905 N N . GLY A 1 115 ? 5.325 -8.032 -37.642 1.00 87.06 115 GLY A N 1
ATOM 906 C CA . GLY A 1 115 ? 5.973 -9.149 -38.346 1.00 87.06 115 GLY A CA 1
ATOM 907 C C . GLY A 1 115 ? 7.456 -9.333 -37.995 1.00 87.06 115 GLY A C 1
ATOM 908 O O . GLY A 1 115 ? 8.230 -9.868 -38.787 1.00 87.06 115 GLY A O 1
ATOM 909 N N . ARG A 1 116 ? 7.870 -8.864 -36.816 1.00 88.62 116 ARG A N 1
ATOM 910 C CA . ARG A 1 116 ? 9.231 -8.980 -36.278 1.00 88.62 116 ARG A CA 1
ATOM 911 C C . ARG A 1 116 ? 9.408 -10.277 -35.480 1.00 88.62 116 ARG A C 1
ATOM 913 O O . ARG A 1 116 ? 8.419 -10.858 -35.029 1.00 88.62 116 ARG A O 1
ATOM 920 N N . PRO A 1 117 ? 10.657 -10.734 -35.258 1.00 88.12 117 PRO A N 1
ATOM 921 C CA . PRO A 1 117 ? 10.913 -11.897 -34.416 1.00 88.12 117 PRO A CA 1
ATOM 922 C C . PRO A 1 117 ? 10.334 -11.707 -33.008 1.00 88.12 117 PRO A C 1
ATOM 924 O O . PRO A 1 117 ? 10.536 -10.681 -32.356 1.00 88.12 117 PRO A O 1
ATOM 927 N N . THR A 1 118 ? 9.613 -12.724 -32.545 1.00 89.75 118 THR A N 1
ATOM 928 C CA . THR A 1 118 ? 9.078 -12.820 -31.184 1.00 89.75 118 THR A CA 1
ATOM 929 C C . THR A 1 118 ? 9.909 -13.797 -30.364 1.00 89.75 118 THR A C 1
ATOM 931 O O . THR A 1 118 ? 10.349 -14.824 -30.881 1.00 89.75 118 THR A O 1
ATOM 934 N N . PHE A 1 119 ? 10.057 -13.525 -29.071 1.00 89.25 119 PHE A N 1
ATOM 935 C CA . PHE A 1 119 ? 10.883 -14.313 -28.159 1.00 89.25 119 PHE A CA 1
ATOM 936 C C . PHE A 1 119 ? 9.989 -15.066 -27.167 1.00 89.25 119 PHE A C 1
ATOM 938 O O . PHE A 1 119 ? 9.416 -14.436 -26.274 1.00 89.25 119 PHE A O 1
ATOM 945 N N . PRO A 1 120 ? 9.792 -16.388 -27.314 1.00 85.81 120 PRO A N 1
ATOM 946 C CA . PRO A 1 120 ? 8.904 -17.139 -26.434 1.00 85.81 120 PRO A CA 1
ATOM 947 C C . PRO A 1 120 ? 9.423 -17.097 -24.993 1.00 85.81 120 PRO A C 1
ATOM 949 O O . PRO A 1 120 ? 10.593 -17.373 -24.740 1.00 85.81 120 PRO A O 1
ATOM 952 N N . CYS A 1 121 ? 8.543 -16.744 -24.057 1.00 85.12 121 CYS A N 1
ATOM 953 C CA . CYS A 1 121 ? 8.862 -16.718 -22.636 1.00 85.12 121 CYS A CA 1
ATOM 954 C C . CYS A 1 121 ? 7.666 -17.217 -21.828 1.00 85.12 121 CYS A C 1
ATOM 956 O O . CYS A 1 121 ? 6.580 -16.633 -21.905 1.00 85.12 121 CYS A O 1
ATOM 958 N N . THR A 1 122 ? 7.862 -18.311 -21.093 1.00 82.94 122 THR A N 1
ATOM 959 C CA . THR A 1 122 ? 6.882 -18.870 -20.154 1.00 82.94 122 THR A CA 1
ATOM 960 C C . THR A 1 122 ? 7.311 -18.597 -18.714 1.00 82.94 122 THR A C 1
ATOM 962 O O . THR A 1 122 ? 8.451 -18.211 -18.457 1.00 82.94 122 THR A O 1
ATOM 965 N N . GLU A 1 123 ? 6.392 -18.774 -17.765 1.00 76.75 123 GLU A N 1
ATOM 966 C CA . GLU A 1 123 ? 6.647 -18.500 -16.344 1.00 76.75 123 GLU A CA 1
ATOM 967 C C . GLU A 1 123 ? 7.714 -19.436 -15.751 1.00 76.75 123 GLU A C 1
ATOM 969 O O . GLU A 1 123 ? 8.527 -18.991 -14.942 1.00 76.75 123 GLU A O 1
ATOM 974 N N . ASP A 1 124 ? 7.800 -20.675 -16.243 1.00 81.62 124 ASP A N 1
ATOM 975 C CA . ASP A 1 124 ? 8.756 -21.691 -15.777 1.00 81.62 124 ASP A CA 1
ATOM 976 C C . ASP A 1 124 ? 10.176 -21.525 -16.349 1.00 81.62 124 ASP A C 1
ATOM 978 O O . ASP A 1 124 ? 11.137 -22.085 -15.823 1.00 81.62 124 ASP A O 1
ATOM 982 N N . MET A 1 125 ? 10.339 -20.763 -17.437 1.00 84.94 125 MET A N 1
ATOM 983 C CA . MET A 1 125 ? 11.646 -20.544 -18.067 1.00 84.94 125 MET A CA 1
ATOM 984 C C . MET A 1 125 ? 12.464 -19.506 -17.301 1.00 84.94 125 MET A C 1
ATOM 986 O O . MET A 1 125 ? 11.913 -18.527 -16.800 1.00 84.94 125 MET A O 1
ATOM 990 N N . ALA A 1 126 ? 13.788 -19.662 -17.243 1.00 85.81 126 ALA A N 1
ATOM 991 C CA . ALA A 1 126 ? 14.649 -18.637 -16.661 1.00 85.81 126 ALA A CA 1
ATOM 992 C C . ALA A 1 126 ? 14.670 -17.386 -17.549 1.00 85.81 126 ALA A C 1
ATOM 994 O O . ALA A 1 126 ? 14.647 -17.483 -18.779 1.00 85.81 126 ALA A O 1
ATOM 995 N N . LEU A 1 127 ? 14.794 -16.203 -16.937 1.00 86.25 127 LEU A N 1
ATOM 996 C CA . LEU A 1 127 ? 14.786 -14.937 -17.680 1.00 86.25 127 LEU A CA 1
ATOM 997 C C . LEU A 1 127 ? 15.832 -14.899 -18.807 1.00 86.25 127 LEU A C 1
ATOM 999 O O . LEU A 1 127 ? 15.560 -14.437 -19.912 1.00 86.25 127 LEU A O 1
ATOM 1003 N N . ARG A 1 128 ? 17.018 -15.452 -18.535 1.00 87.19 128 ARG A N 1
ATOM 1004 C CA . ARG A 1 128 ? 18.117 -15.568 -19.499 1.00 87.19 128 ARG A CA 1
ATOM 1005 C C . ARG A 1 128 ? 17.702 -16.305 -20.772 1.00 87.19 128 ARG A C 1
ATOM 1007 O O . ARG A 1 128 ? 18.134 -15.929 -21.858 1.00 87.19 128 ARG A O 1
ATOM 1014 N N . ASP A 1 129 ? 16.902 -17.360 -20.656 1.00 88.81 129 ASP A N 1
ATOM 1015 C CA . ASP A 1 129 ? 16.585 -18.230 -21.789 1.00 88.81 129 ASP A CA 1
ATOM 1016 C C . ASP A 1 129 ? 15.638 -17.532 -22.776 1.00 88.81 129 ASP A C 1
ATOM 1018 O O . ASP A 1 129 ? 15.737 -17.742 -23.984 1.00 88.81 129 ASP A O 1
ATOM 1022 N N . CYS A 1 130 ? 14.802 -16.617 -22.278 1.00 87.75 130 CYS A N 1
ATOM 1023 C CA . CYS A 1 130 ? 13.928 -15.788 -23.103 1.00 87.75 130 CYS A CA 1
ATOM 1024 C C . CYS A 1 130 ? 14.665 -14.646 -23.817 1.00 87.75 130 CYS A C 1
ATOM 1026 O O . CYS A 1 130 ? 14.164 -14.116 -24.808 1.00 87.75 130 CYS A O 1
ATOM 1028 N N . THR A 1 131 ? 15.827 -14.226 -23.311 1.00 89.06 131 THR A N 1
ATOM 1029 C CA . THR A 1 131 ? 16.479 -12.986 -23.754 1.00 89.06 131 THR A CA 1
ATOM 1030 C C . THR A 1 131 ? 17.831 -13.192 -24.423 1.00 89.06 131 THR A C 1
ATOM 1032 O O . THR A 1 131 ? 18.337 -12.288 -25.081 1.00 89.06 131 THR A O 1
ATOM 1035 N N . ARG A 1 132 ? 18.395 -14.401 -24.335 1.00 90.50 132 ARG A N 1
ATOM 1036 C CA . ARG A 1 132 ? 19.707 -14.767 -24.889 1.00 90.50 132 ARG A CA 1
ATOM 1037 C C . ARG A 1 132 ? 19.891 -14.416 -26.367 1.00 90.50 132 ARG A C 1
ATOM 1039 O O . ARG A 1 132 ? 20.997 -14.077 -26.770 1.00 90.50 132 ARG A O 1
ATOM 1046 N N . ASN A 1 133 ? 18.835 -14.546 -27.166 1.00 89.50 133 ASN A N 1
ATOM 1047 C CA . ASN A 1 133 ? 18.897 -14.372 -28.619 1.00 89.50 133 ASN A CA 1
ATOM 1048 C C . ASN A 1 133 ? 18.505 -12.956 -29.074 1.00 89.50 133 ASN A C 1
ATOM 1050 O O . ASN A 1 133 ? 18.358 -12.730 -30.273 1.00 89.50 133 ASN A O 1
ATOM 1054 N N . MET A 1 134 ? 18.285 -12.021 -28.144 1.00 91.38 134 MET A N 1
ATOM 1055 C CA . MET A 1 134 ? 17.977 -10.633 -28.480 1.00 91.38 134 MET A CA 1
ATOM 1056 C C . MET A 1 134 ? 19.247 -9.914 -28.938 1.00 91.38 134 MET A C 1
ATOM 1058 O O . MET A 1 134 ? 20.288 -9.994 -28.288 1.00 91.38 134 MET A O 1
ATOM 1062 N N . ASP A 1 135 ? 19.164 -9.182 -30.046 1.00 91.81 135 ASP A N 1
ATOM 1063 C CA . ASP A 1 135 ? 20.203 -8.232 -30.434 1.00 91.81 135 ASP A CA 1
ATOM 1064 C C . ASP A 1 135 ? 20.188 -7.002 -29.508 1.00 91.81 135 ASP A C 1
ATOM 1066 O O . ASP A 1 135 ? 19.243 -6.787 -28.746 1.00 91.81 135 ASP A O 1
ATOM 1070 N N . GLN A 1 136 ? 21.223 -6.162 -29.582 1.00 92.75 136 GLN A N 1
ATOM 1071 C CA . GLN A 1 136 ? 21.380 -5.009 -28.690 1.00 92.75 136 GLN A CA 1
ATOM 1072 C C . GLN A 1 136 ? 20.171 -4.059 -28.704 1.00 92.75 136 GLN A C 1
ATOM 1074 O O . GLN A 1 136 ? 19.804 -3.524 -27.655 1.00 92.75 136 GLN A O 1
ATOM 1079 N N . HIS A 1 137 ? 19.539 -3.839 -29.862 1.00 89.00 137 HIS A N 1
ATOM 1080 C CA . HIS A 1 137 ? 18.392 -2.937 -29.955 1.00 89.00 137 HIS A CA 1
ATOM 1081 C C . HIS A 1 137 ? 17.162 -3.558 -29.298 1.00 89.00 137 HIS A C 1
ATOM 1083 O O . HIS A 1 137 ? 16.521 -2.914 -28.467 1.00 89.00 137 HIS A O 1
ATOM 1089 N N . THR A 1 138 ? 16.888 -4.830 -29.590 1.00 90.31 138 THR A N 1
ATOM 1090 C CA . THR A 1 138 ? 15.793 -5.582 -28.965 1.00 90.31 138 THR A CA 1
ATOM 1091 C C . THR A 1 138 ? 15.975 -5.699 -27.450 1.00 90.31 138 THR A C 1
ATOM 1093 O O . THR A 1 138 ? 15.021 -5.507 -26.696 1.00 90.31 138 THR A O 1
ATOM 1096 N N . TRP A 1 139 ? 17.201 -5.944 -26.986 1.00 90.25 139 TRP A N 1
ATOM 1097 C CA . TRP A 1 139 ? 17.540 -6.011 -25.566 1.00 90.25 139 TRP A CA 1
ATOM 1098 C C . TRP A 1 139 ? 17.300 -4.674 -24.849 1.00 90.25 139 TRP A C 1
ATOM 1100 O O . TRP A 1 139 ? 16.697 -4.641 -23.774 1.00 90.25 139 TRP A O 1
ATOM 1110 N N . ASN A 1 140 ? 17.681 -3.554 -25.471 1.00 90.69 140 ASN A N 1
ATOM 1111 C CA . ASN A 1 140 ? 17.404 -2.217 -24.943 1.00 90.69 140 ASN A CA 1
ATOM 1112 C C . ASN A 1 140 ? 15.892 -1.929 -24.875 1.00 90.69 140 ASN A C 1
ATOM 1114 O O . ASN A 1 140 ? 15.404 -1.409 -23.868 1.00 90.69 140 ASN A O 1
ATOM 1118 N N . SER A 1 141 ? 15.131 -2.299 -25.911 1.00 89.38 141 SER A N 1
ATOM 1119 C CA . SER A 1 141 ? 13.667 -2.165 -25.924 1.00 89.38 141 SER A CA 1
ATOM 1120 C C . SER A 1 141 ? 13.002 -3.012 -24.839 1.00 89.38 141 SER A C 1
ATOM 1122 O O . SER A 1 141 ? 12.122 -2.523 -24.129 1.00 89.38 141 SER A O 1
ATOM 1124 N N . TYR A 1 142 ? 13.458 -4.253 -24.660 1.00 88.94 142 TYR A N 1
ATOM 1125 C CA . TYR A 1 142 ? 13.027 -5.129 -23.574 1.00 88.94 142 TYR A CA 1
ATOM 1126 C C . TYR A 1 142 ? 13.261 -4.478 -22.201 1.00 88.94 142 TYR A C 1
ATOM 1128 O O . TYR A 1 142 ? 12.345 -4.438 -21.376 1.00 88.94 142 TYR A O 1
ATOM 1136 N N . HIS A 1 143 ? 14.448 -3.913 -21.964 1.00 87.56 143 HIS A N 1
ATOM 1137 C CA . HIS A 1 143 ? 14.761 -3.222 -20.713 1.00 87.56 143 HIS A CA 1
ATOM 1138 C C . HIS A 1 143 ? 13.850 -2.017 -20.463 1.00 87.56 143 HIS A C 1
ATOM 1140 O O . HIS A 1 143 ? 13.360 -1.844 -19.345 1.00 87.56 143 HIS A O 1
ATOM 1146 N N . LEU A 1 144 ? 13.587 -1.207 -21.492 1.00 88.50 144 LEU A N 1
ATOM 1147 C CA . LEU A 1 144 ? 12.699 -0.050 -21.385 1.00 88.50 144 LEU A CA 1
ATOM 1148 C C . LEU A 1 144 ? 11.272 -0.467 -21.010 1.00 88.50 144 LEU A C 1
ATOM 1150 O O . LEU A 1 144 ? 10.687 0.094 -20.082 1.00 88.50 144 LEU A O 1
ATOM 1154 N N . ILE A 1 145 ? 10.719 -1.460 -21.710 1.00 86.06 145 ILE A N 1
ATOM 1155 C CA . ILE A 1 145 ? 9.370 -1.977 -21.449 1.00 86.06 145 ILE A CA 1
ATOM 1156 C C . ILE A 1 145 ? 9.296 -2.586 -20.046 1.00 86.06 145 ILE A C 1
ATOM 1158 O O . ILE A 1 145 ? 8.364 -2.292 -19.299 1.00 86.06 145 ILE A O 1
ATOM 1162 N N . SER A 1 146 ? 10.306 -3.361 -19.651 1.00 84.50 146 SER A N 1
ATOM 1163 C CA . SER A 1 146 ? 10.372 -3.983 -18.324 1.00 84.50 146 SER A CA 1
ATOM 1164 C C . SER A 1 146 ? 10.445 -2.944 -17.207 1.00 84.50 146 SER A C 1
ATOM 1166 O O . SER A 1 146 ? 9.737 -3.057 -16.211 1.00 84.50 146 SER A O 1
ATOM 1168 N N . ASN A 1 147 ? 11.238 -1.882 -17.373 1.00 85.56 147 ASN A N 1
ATOM 1169 C CA . ASN A 1 147 ? 11.304 -0.791 -16.398 1.00 85.56 147 ASN A CA 1
ATOM 1170 C C . ASN A 1 147 ? 9.979 -0.028 -16.286 1.00 85.56 147 ASN A C 1
ATOM 1172 O O . ASN A 1 147 ? 9.567 0.322 -15.180 1.00 85.56 147 ASN A O 1
ATOM 1176 N N . ARG A 1 148 ? 9.273 0.188 -17.402 1.00 84.75 148 ARG A N 1
ATOM 1177 C CA . ARG A 1 148 ? 7.927 0.781 -17.375 1.00 84.75 148 ARG A CA 1
ATOM 1178 C C . ARG A 1 148 ? 6.929 -0.122 -16.657 1.00 84.75 148 ARG A C 1
ATOM 1180 O O . ARG A 1 148 ? 6.159 0.367 -15.836 1.00 84.75 148 ARG A O 1
ATOM 1187 N N . ALA A 1 149 ? 6.972 -1.428 -16.911 1.00 82.88 149 ALA A N 1
ATOM 1188 C CA . ALA A 1 149 ? 6.119 -2.383 -16.216 1.00 82.88 149 ALA A CA 1
ATOM 1189 C C . ALA A 1 149 ? 6.400 -2.417 -14.704 1.00 82.88 149 ALA A C 1
ATOM 1191 O O . ALA A 1 149 ? 5.457 -2.406 -13.914 1.00 82.88 149 ALA A O 1
ATOM 1192 N N . ARG A 1 150 ? 7.675 -2.349 -14.290 1.00 83.69 150 ARG A N 1
ATOM 1193 C CA . ARG A 1 150 ? 8.047 -2.187 -12.875 1.00 83.69 150 ARG A CA 1
ATOM 1194 C C . ARG A 1 150 ? 7.429 -0.933 -12.271 1.00 83.69 150 ARG A C 1
ATOM 1196 O O . ARG A 1 150 ? 6.814 -1.020 -11.215 1.00 83.69 150 ARG A O 1
ATOM 1203 N N . ALA A 1 151 ? 7.541 0.217 -12.938 1.00 83.62 151 ALA A N 1
ATOM 1204 C CA . ALA A 1 151 ? 6.960 1.469 -12.449 1.00 83.62 151 ALA A CA 1
ATOM 1205 C C . ALA A 1 151 ? 5.435 1.364 -12.246 1.00 83.62 151 ALA A C 1
ATOM 1207 O O . ALA A 1 151 ? 4.916 1.802 -11.218 1.00 83.62 151 ALA A O 1
ATOM 1208 N N . VAL A 1 152 ? 4.726 0.714 -13.178 1.00 82.38 152 VAL A N 1
ATOM 1209 C CA . VAL A 1 152 ? 3.287 0.426 -13.047 1.00 82.38 152 VAL A CA 1
ATOM 1210 C C . VAL A 1 152 ? 3.009 -0.480 -11.845 1.00 82.38 152 VAL A C 1
ATOM 1212 O O . VAL A 1 152 ? 2.113 -0.183 -11.052 1.00 82.38 152 VAL A O 1
ATOM 1215 N N . CYS A 1 153 ? 3.785 -1.551 -11.658 1.00 80.81 153 CYS A N 1
ATOM 1216 C CA . CYS A 1 153 ? 3.622 -2.438 -10.507 1.00 80.81 153 CYS A CA 1
ATOM 1217 C C . CYS A 1 153 ? 3.903 -1.736 -9.174 1.00 80.81 153 CYS A C 1
ATOM 1219 O O . CYS A 1 153 ? 3.133 -1.911 -8.231 1.00 80.81 153 CYS A O 1
ATOM 1221 N N . PHE A 1 154 ? 4.950 -0.911 -9.086 1.00 82.69 154 PHE A N 1
ATOM 1222 C CA . PHE A 1 154 ? 5.238 -0.117 -7.888 1.00 82.69 154 PHE A CA 1
ATOM 1223 C C . PHE A 1 154 ? 4.090 0.838 -7.558 1.00 82.69 154 PHE A C 1
ATOM 1225 O O . PHE A 1 154 ? 3.635 0.875 -6.415 1.00 82.69 154 PHE A O 1
ATOM 1232 N N . SER A 1 155 ? 3.566 1.548 -8.560 1.00 81.88 155 SER A N 1
ATOM 1233 C CA . SER A 1 155 ? 2.411 2.434 -8.386 1.00 81.88 155 SER A CA 1
ATOM 1234 C C . SER A 1 155 ? 1.168 1.669 -7.912 1.00 81.88 155 SER A C 1
ATOM 1236 O O . SER A 1 155 ? 0.520 2.073 -6.947 1.00 81.88 155 SER A O 1
ATOM 1238 N N . THR A 1 156 ? 0.887 0.511 -8.515 1.00 79.62 156 THR A N 1
ATOM 1239 C CA . THR A 1 156 ? -0.255 -0.345 -8.149 1.00 79.62 156 THR A CA 1
ATOM 1240 C C . THR A 1 156 ? -0.135 -0.857 -6.711 1.00 79.62 156 THR A C 1
ATOM 1242 O O . THR A 1 156 ? -1.091 -0.785 -5.939 1.00 79.62 156 THR A O 1
ATOM 1245 N N . ARG A 1 157 ? 1.056 -1.323 -6.308 1.00 79.81 157 ARG A N 1
ATOM 1246 C CA . ARG A 1 157 ? 1.336 -1.751 -4.926 1.00 79.81 157 ARG A CA 1
ATOM 1247 C C . ARG A 1 157 ? 1.119 -0.618 -3.931 1.00 79.81 157 ARG A C 1
ATOM 1249 O O . ARG A 1 157 ? 0.506 -0.828 -2.887 1.00 79.81 157 ARG A O 1
ATOM 1256 N N . GLN A 1 158 ? 1.588 0.580 -4.268 1.00 80.75 158 GLN A N 1
ATOM 1257 C CA . GLN A 1 158 ? 1.442 1.754 -3.418 1.00 80.75 158 GLN A CA 1
ATOM 1258 C C . GLN A 1 158 ? -0.033 2.134 -3.223 1.00 80.75 158 GLN A C 1
ATOM 1260 O O . GLN A 1 158 ? -0.458 2.397 -2.100 1.00 80.75 158 GLN A O 1
ATOM 1265 N N . GLN A 1 159 ? -0.834 2.110 -4.291 1.00 79.81 159 GLN A N 1
ATOM 1266 C CA . GLN A 1 159 ? -2.276 2.363 -4.201 1.00 79.81 159 GLN A CA 1
ATOM 1267 C C . GLN A 1 159 ? -2.982 1.341 -3.307 1.00 79.81 159 GLN A C 1
ATOM 1269 O O . GLN A 1 159 ? -3.798 1.715 -2.465 1.00 79.81 159 GLN A O 1
ATOM 1274 N N . GLN A 1 160 ? -2.637 0.058 -3.429 1.00 77.50 160 GLN A N 1
ATOM 1275 C CA . GLN A 1 160 ? -3.207 -0.967 -2.557 1.00 77.50 160 GLN A CA 1
ATOM 1276 C C . GLN A 1 160 ? -2.819 -0.784 -1.094 1.00 77.50 160 GLN A C 1
ATOM 1278 O O . GLN A 1 160 ? -3.650 -0.993 -0.209 1.00 77.50 160 GLN A O 1
ATOM 1283 N N . PHE A 1 161 ? -1.569 -0.403 -0.829 1.00 79.69 161 PHE A N 1
ATOM 1284 C CA . PHE A 1 161 ? -1.131 -0.083 0.522 1.00 79.69 161 PHE A CA 1
ATOM 1285 C C . PHE A 1 161 ? -1.956 1.071 1.105 1.00 79.69 161 PHE A C 1
ATOM 1287 O O . PHE A 1 161 ? -2.451 0.950 2.227 1.00 79.69 161 PHE A O 1
ATOM 1294 N N . TYR A 1 162 ? -2.175 2.144 0.337 1.00 76.00 162 TYR A N 1
ATOM 1295 C CA . TYR A 1 162 ? -3.014 3.261 0.774 1.00 76.00 162 TYR A CA 1
ATOM 1296 C C . TYR A 1 162 ? -4.453 2.831 1.069 1.00 76.00 162 TYR A C 1
ATOM 1298 O O . TYR A 1 162 ? -4.940 3.106 2.161 1.00 76.00 162 TYR A O 1
ATOM 1306 N N . ALA A 1 163 ? -5.094 2.080 0.171 1.00 75.56 163 ALA A N 1
ATOM 1307 C CA . ALA A 1 163 ? -6.469 1.617 0.366 1.00 75.56 163 ALA A CA 1
ATOM 1308 C C . ALA A 1 163 ? -6.621 0.720 1.610 1.00 75.56 163 ALA A C 1
ATOM 1310 O O . ALA A 1 163 ? -7.541 0.889 2.410 1.00 75.56 163 ALA A O 1
ATOM 1311 N N . LYS A 1 164 ? -5.689 -0.222 1.818 1.00 74.94 164 LYS A N 1
ATOM 1312 C CA . LYS A 1 164 ? -5.680 -1.076 3.018 1.00 74.94 164 LYS A CA 1
ATOM 1313 C C . LYS A 1 164 ? -5.442 -0.267 4.293 1.00 74.94 164 LYS A C 1
ATOM 1315 O O . LYS A 1 164 ? -6.045 -0.564 5.325 1.00 74.94 164 LYS A O 1
ATOM 1320 N N . THR A 1 165 ? -4.579 0.745 4.223 1.00 78.62 165 THR A N 1
ATOM 1321 C CA . THR A 1 165 ? -4.293 1.636 5.354 1.00 78.62 165 THR A CA 1
ATOM 1322 C C . THR A 1 165 ? -5.527 2.452 5.720 1.00 78.62 165 THR A C 1
ATOM 1324 O O . THR A 1 165 ? -5.914 2.457 6.882 1.00 78.62 165 THR A O 1
ATOM 1327 N N . GLU A 1 166 ? -6.190 3.067 4.741 1.00 74.94 166 GLU A N 1
ATOM 1328 C CA . GLU A 1 166 ? -7.419 3.838 4.953 1.00 74.94 166 GLU A CA 1
ATOM 1329 C C . GLU A 1 166 ? -8.519 2.981 5.586 1.00 74.94 166 GLU A C 1
ATOM 1331 O O . GLU A 1 166 ? -9.098 3.361 6.601 1.00 74.94 166 GLU A O 1
ATOM 1336 N N . MET A 1 167 ? -8.745 1.775 5.063 1.00 72.69 167 MET A N 1
ATOM 1337 C CA . MET A 1 167 ? -9.710 0.837 5.638 1.00 72.69 167 MET A CA 1
ATOM 1338 C C . MET A 1 167 ? -9.370 0.466 7.084 1.00 72.69 167 MET A C 1
ATOM 1340 O O . MET A 1 167 ? -10.255 0.404 7.936 1.00 72.69 167 MET A O 1
ATOM 1344 N N . THR A 1 168 ? -8.091 0.223 7.371 1.00 74.25 168 THR A N 1
ATOM 1345 C CA . THR A 1 168 ? -7.637 -0.116 8.724 1.00 74.25 168 THR A CA 1
ATOM 1346 C C . THR A 1 168 ? -7.854 1.057 9.675 1.00 74.25 168 THR A C 1
ATOM 1348 O O . THR A 1 168 ? -8.384 0.860 10.765 1.00 74.25 168 THR A O 1
ATOM 1351 N N . VAL A 1 169 ? -7.520 2.278 9.250 1.00 73.94 169 VAL A N 1
ATOM 1352 C CA . VAL A 1 169 ? -7.758 3.502 10.026 1.00 73.94 169 VAL A CA 1
ATOM 1353 C C . VAL A 1 169 ? -9.251 3.689 10.287 1.00 73.94 169 VAL A C 1
ATOM 1355 O O . VAL A 1 169 ? -9.639 3.862 11.437 1.00 73.94 169 VAL A O 1
ATOM 1358 N N . ASN A 1 170 ? -10.100 3.562 9.266 1.00 73.25 170 ASN A N 1
ATOM 1359 C CA . ASN A 1 170 ? -11.551 3.684 9.419 1.00 73.25 170 ASN A CA 1
ATOM 1360 C C . ASN A 1 170 ? -12.117 2.624 10.372 1.00 73.25 170 ASN A C 1
ATOM 1362 O O . ASN A 1 170 ? -12.959 2.934 11.213 1.00 73.25 170 ASN A O 1
ATOM 1366 N N . LYS A 1 171 ? -11.617 1.385 10.303 1.00 73.88 171 LYS A N 1
ATOM 1367 C CA . LYS A 1 171 ? -12.000 0.317 11.234 1.00 73.88 171 LYS A CA 1
ATOM 1368 C C . LYS A 1 171 ? -11.591 0.634 12.673 1.00 73.88 171 LYS A C 1
ATOM 1370 O O . LYS A 1 171 ? -12.373 0.383 13.587 1.00 73.88 171 LYS A O 1
ATOM 1375 N N . LEU A 1 172 ? -10.390 1.175 12.880 1.00 68.00 172 LEU A N 1
ATOM 1376 C CA . LEU A 1 172 ? -9.916 1.585 14.204 1.00 68.00 172 LEU A CA 1
ATOM 1377 C C . LEU A 1 172 ? -10.753 2.737 14.764 1.00 68.00 172 LEU A C 1
ATOM 1379 O O . LEU A 1 172 ? -11.158 2.674 15.920 1.00 68.00 172 LEU A O 1
ATOM 1383 N N . VAL A 1 173 ? -11.059 3.750 13.948 1.00 76.56 173 VAL A N 1
ATOM 1384 C CA . VAL A 1 173 ? -11.930 4.869 14.341 1.00 76.56 173 VAL A CA 1
ATOM 1385 C C . VAL A 1 173 ? -13.311 4.354 14.737 1.00 76.56 173 VAL A C 1
ATOM 1387 O O . VAL A 1 173 ? -13.759 4.626 15.846 1.00 76.56 173 VAL A O 1
ATOM 1390 N N . TRP A 1 174 ? -13.935 3.530 13.892 1.00 76.81 174 TRP A N 1
ATOM 1391 C CA . TRP A 1 174 ? -15.242 2.946 14.184 1.00 76.81 174 TRP A CA 1
ATOM 1392 C C . TRP A 1 174 ? -15.228 2.107 15.467 1.00 76.81 174 TRP A C 1
ATOM 1394 O O . TRP A 1 174 ? -16.114 2.244 16.307 1.00 76.81 174 TRP A O 1
ATOM 1404 N N . SER A 1 175 ? -14.207 1.265 15.658 1.00 73.88 175 SER A N 1
ATOM 1405 C CA . SER A 1 175 ? -14.071 0.451 16.872 1.00 73.88 175 SER A CA 1
ATOM 1406 C C . SER A 1 175 ? -13.937 1.320 18.124 1.00 73.88 175 SER A C 1
ATOM 1408 O O . SER A 1 175 ? -14.560 1.019 19.142 1.00 73.88 175 SER A O 1
ATOM 1410 N N . SER A 1 176 ? -13.155 2.399 18.051 1.00 75.00 176 SER A N 1
ATOM 1411 C CA . SER A 1 176 ? -13.004 3.360 19.146 1.00 75.00 176 SER A CA 1
ATOM 1412 C C . SER A 1 176 ? -14.321 4.075 19.456 1.00 75.00 176 SER A C 1
ATOM 1414 O O . SER A 1 176 ? -14.690 4.193 20.621 1.00 75.00 176 SER A O 1
ATOM 1416 N N . GLU A 1 177 ? -15.080 4.492 18.439 1.00 75.44 177 GLU A N 1
ATOM 1417 C CA . GLU A 1 177 ? -16.403 5.104 18.623 1.00 75.44 177 GLU A CA 1
ATOM 1418 C C . GLU A 1 177 ? -17.396 4.146 19.291 1.00 75.44 177 GLU A C 1
ATOM 1420 O O . GLU A 1 177 ? -18.107 4.541 20.218 1.00 75.44 177 GLU A O 1
ATOM 1425 N N . GLN A 1 178 ? -17.425 2.875 18.872 1.00 75.56 178 GLN A N 1
ATOM 1426 C CA . GLN A 1 178 ? -18.277 1.868 19.511 1.00 75.56 178 GLN A CA 1
ATOM 1427 C C . GLN A 1 178 ? -17.886 1.643 20.975 1.00 75.56 178 GLN A C 1
ATOM 1429 O O . GLN A 1 178 ? -18.762 1.525 21.832 1.00 75.56 178 GLN A O 1
ATOM 1434 N N . GLN A 1 179 ? -16.586 1.620 21.283 1.00 75.75 179 GLN A N 1
ATOM 1435 C CA . GLN A 1 179 ? -16.108 1.465 22.655 1.00 75.75 179 GLN A CA 1
ATOM 1436 C C . GLN A 1 179 ? -16.498 2.661 23.532 1.00 75.75 179 GLN A C 1
ATOM 1438 O O . GLN A 1 179 ? -16.987 2.464 24.643 1.00 75.75 179 GLN A O 1
ATOM 1443 N N . VAL A 1 180 ? -16.353 3.890 23.025 1.00 81.75 180 VAL A N 1
ATOM 1444 C CA . VAL A 1 180 ? -16.784 5.109 23.730 1.00 81.75 180 VAL A CA 1
ATOM 1445 C C . VAL A 1 180 ? -18.290 5.085 23.988 1.00 81.75 180 VAL A C 1
ATOM 1447 O O . VAL A 1 180 ? -18.730 5.382 25.098 1.00 81.75 180 VAL A O 1
ATOM 1450 N N . LYS A 1 181 ? -19.090 4.673 22.999 1.00 83.31 181 LYS A N 1
ATOM 1451 C CA . LYS A 1 181 ? -20.541 4.548 23.163 1.00 83.31 181 LYS A CA 1
ATOM 1452 C C . LYS A 1 181 ? -20.908 3.522 24.237 1.00 83.31 181 LYS A C 1
ATOM 1454 O O . LYS A 1 181 ? -21.696 3.831 25.124 1.00 83.31 181 LYS A O 1
ATOM 1459 N N . ALA A 1 182 ? -20.286 2.344 24.208 1.00 82.75 182 ALA A N 1
ATOM 1460 C CA . ALA A 1 182 ? -20.501 1.318 25.225 1.00 82.75 182 ALA A CA 1
ATOM 1461 C C . ALA A 1 182 ? -20.124 1.810 26.636 1.00 82.75 182 ALA A C 1
ATOM 1463 O O . ALA A 1 182 ? -20.824 1.507 27.600 1.00 82.75 182 ALA A O 1
ATOM 1464 N N . MET A 1 183 ? -19.055 2.604 26.768 1.00 76.06 183 MET A N 1
ATOM 1465 C CA . MET A 1 183 ? -18.680 3.227 28.042 1.00 76.06 183 MET A CA 1
ATOM 1466 C C . MET A 1 183 ? -19.719 4.247 28.525 1.00 76.06 183 MET A C 1
ATOM 1468 O O . MET A 1 183 ? -20.040 4.255 29.710 1.00 76.06 183 MET A O 1
ATOM 1472 N N . SER A 1 184 ? -20.283 5.057 27.626 1.00 87.31 184 SER A N 1
ATOM 1473 C CA . SER A 1 184 ? -21.349 6.008 27.971 1.00 87.31 184 SER A CA 1
ATOM 1474 C C . SER A 1 184 ? -22.643 5.301 28.398 1.00 87.31 184 SER A C 1
ATOM 1476 O O . SER A 1 184 ? -23.270 5.684 29.385 1.00 87.31 184 SER A O 1
ATOM 1478 N N . ASP A 1 185 ? -23.022 4.216 27.719 1.00 86.44 185 ASP A N 1
ATOM 1479 C CA . ASP A 1 185 ? -24.193 3.414 28.097 1.00 86.44 185 ASP A CA 1
ATOM 1480 C C . ASP A 1 185 ? -24.010 2.747 29.475 1.00 86.44 185 ASP A C 1
ATOM 1482 O O . ASP A 1 185 ? -24.952 2.671 30.277 1.00 86.44 185 ASP A O 1
ATOM 1486 N N . LEU A 1 186 ? -22.785 2.303 29.785 1.00 79.00 186 LEU A N 1
ATOM 1487 C CA . LEU A 1 186 ? -22.418 1.794 31.108 1.00 79.00 186 LEU A CA 1
ATOM 1488 C C . LEU A 1 186 ? -22.496 2.885 32.183 1.00 79.00 186 LEU A C 1
ATOM 1490 O O . LEU A 1 186 ? -23.055 2.626 33.248 1.00 79.00 186 LEU A O 1
ATOM 1494 N N . GLU A 1 187 ? -21.991 4.091 31.915 1.00 83.38 187 GLU A N 1
ATOM 1495 C CA . GLU A 1 187 ? -22.077 5.241 32.827 1.00 83.38 187 GLU A CA 1
ATOM 1496 C C . GLU A 1 187 ? -23.538 5.579 33.164 1.00 83.38 187 GLU A C 1
ATOM 1498 O O . GLU A 1 187 ? -23.914 5.630 34.337 1.00 83.38 187 GLU A O 1
ATOM 1503 N N . ASN A 1 188 ? -24.393 5.693 32.143 1.00 84.81 188 ASN A N 1
ATOM 1504 C CA . ASN A 1 188 ? -25.825 5.951 32.316 1.00 84.81 188 ASN A CA 1
ATOM 1505 C C . ASN A 1 188 ? -26.512 4.857 33.151 1.00 84.81 188 ASN A C 1
ATOM 1507 O O . ASN A 1 188 ? -27.332 5.137 34.032 1.00 84.81 188 ASN A O 1
ATOM 1511 N N . SER A 1 189 ? -26.163 3.593 32.899 1.00 78.88 189 SER A N 1
ATOM 1512 C CA . SER A 1 189 ? -26.697 2.456 33.654 1.00 78.88 189 SER A CA 1
ATOM 1513 C C . SER A 1 189 ? -26.255 2.490 35.119 1.00 78.88 189 SER A C 1
ATOM 1515 O O . SER A 1 189 ? -27.077 2.267 36.009 1.00 78.88 189 SER A O 1
ATOM 1517 N N . GLN A 1 190 ? -24.989 2.823 35.393 1.00 75.31 190 GLN A N 1
ATOM 1518 C CA . GLN A 1 190 ? -24.477 2.980 36.757 1.00 75.31 190 GLN A CA 1
ATOM 1519 C C . GLN A 1 190 ? -25.168 4.129 37.497 1.00 75.31 190 GLN A C 1
ATOM 1521 O O . GLN A 1 190 ? -25.543 3.969 38.660 1.00 75.31 190 GLN A O 1
ATOM 1526 N N . GLN A 1 191 ? -25.407 5.258 36.827 1.00 80.69 191 GLN A N 1
ATOM 1527 C CA . GLN A 1 191 ? -26.117 6.389 37.420 1.00 80.69 191 GLN A CA 1
ATOM 1528 C C . GLN A 1 191 ? -27.558 6.017 37.802 1.00 80.69 191 GLN A C 1
ATOM 1530 O O . GLN A 1 191 ? -28.012 6.354 38.896 1.00 80.69 191 GLN A O 1
ATOM 1535 N N . LYS A 1 192 ? -28.255 5.254 36.950 1.00 82.31 192 LYS A N 1
ATOM 1536 C CA . LYS A 1 192 ? -29.608 4.754 37.236 1.00 82.31 192 LYS A CA 1
ATOM 1537 C C . LYS A 1 192 ? -29.639 3.748 38.390 1.00 82.31 192 LYS A C 1
ATOM 1539 O O . LYS A 1 192 ? -30.551 3.781 39.211 1.00 82.31 192 LYS A O 1
ATOM 1544 N N . VAL A 1 193 ? -28.655 2.851 38.478 1.00 77.19 193 VAL A N 1
ATOM 1545 C CA . VAL A 1 193 ? -28.531 1.931 39.624 1.00 77.19 193 VAL A CA 1
ATOM 1546 C C . VAL A 1 193 ? -28.283 2.712 40.915 1.00 77.19 193 VAL A C 1
ATOM 1548 O O . VAL A 1 193 ? -28.907 2.416 41.933 1.00 77.19 193 VAL A O 1
ATOM 1551 N N . SER A 1 194 ? -27.429 3.737 40.869 1.00 78.69 194 SER A N 1
ATOM 1552 C CA . SER A 1 194 ? -27.164 4.623 42.007 1.00 78.69 194 SER A CA 1
ATOM 1553 C C . SER A 1 194 ? -28.437 5.330 42.490 1.00 78.69 194 SER A C 1
ATOM 1555 O O . SER A 1 194 ? -28.755 5.280 43.679 1.00 78.69 194 SER A O 1
ATOM 1557 N N . SER A 1 195 ? -29.232 5.900 41.575 1.00 84.94 195 SER A N 1
ATOM 1558 C CA . SER A 1 195 ? -30.484 6.577 41.941 1.00 84.94 195 SER A CA 1
ATOM 1559 C C . SER A 1 195 ? -31.508 5.617 42.549 1.00 84.94 195 SER A C 1
ATOM 1561 O O . SER A 1 195 ? -32.041 5.893 43.621 1.00 84.94 195 SER A O 1
ATOM 1563 N N . LEU A 1 196 ? -31.724 4.451 41.927 1.00 75.69 196 LEU A N 1
ATOM 1564 C CA . LEU A 1 196 ? -32.639 3.425 42.445 1.00 75.69 196 LEU A CA 1
ATOM 1565 C C . LEU A 1 196 ? -32.201 2.902 43.819 1.00 75.69 196 LEU A C 1
ATOM 1567 O O . LEU A 1 196 ? -33.039 2.602 44.669 1.00 75.69 196 LEU A O 1
ATOM 1571 N N . THR A 1 197 ? -30.891 2.808 44.055 1.00 73.94 197 THR A N 1
ATOM 1572 C CA . THR A 1 197 ? -30.342 2.407 45.357 1.00 73.94 197 THR A CA 1
ATOM 1573 C C . THR A 1 197 ? -30.640 3.460 46.424 1.00 73.94 197 THR A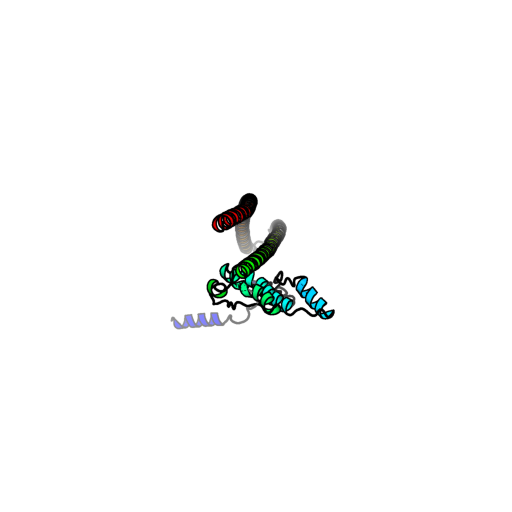 C 1
ATOM 1575 O O . THR A 1 197 ? -31.059 3.097 47.521 1.00 73.94 197 THR A O 1
ATOM 1578 N N . SER A 1 198 ? -30.497 4.750 46.099 1.00 77.69 198 SER A N 1
ATOM 1579 C CA . SER A 1 198 ? -30.863 5.847 47.005 1.00 77.69 198 SER A CA 1
ATOM 1580 C C . SER A 1 198 ? -32.356 5.833 47.339 1.00 77.69 198 SER A C 1
ATOM 1582 O O . SER A 1 198 ? -32.722 5.885 48.509 1.00 77.69 198 SER A O 1
ATOM 1584 N N . GLU A 1 199 ? -33.221 5.689 46.331 1.00 80.88 199 GLU A N 1
ATOM 1585 C CA . GLU A 1 199 ? -34.675 5.611 46.531 1.00 80.88 199 GLU A CA 1
ATOM 1586 C C . GLU A 1 199 ? -35.072 4.404 47.392 1.00 80.88 199 GLU A C 1
ATOM 1588 O O . GLU A 1 199 ? -35.918 4.507 48.281 1.00 80.88 199 GLU A O 1
ATOM 1593 N N . THR A 1 200 ? -34.432 3.253 47.163 1.00 75.25 200 THR A N 1
ATOM 1594 C CA . THR A 1 200 ? -34.662 2.045 47.966 1.00 75.25 200 THR A CA 1
ATOM 1595 C C . THR A 1 200 ? -34.236 2.263 49.418 1.00 75.25 200 THR A C 1
ATOM 1597 O O . THR A 1 200 ? -34.952 1.852 50.331 1.00 75.25 200 THR A O 1
ATOM 1600 N N . LEU A 1 201 ? -33.101 2.932 49.651 1.00 72.62 201 LEU A N 1
ATOM 1601 C CA . LEU A 1 201 ? -32.623 3.253 50.996 1.00 72.62 201 LEU A CA 1
ATOM 1602 C C . LEU A 1 201 ? -33.603 4.173 51.739 1.00 72.62 201 LEU A C 1
ATOM 1604 O O . LEU A 1 201 ? -33.932 3.903 52.896 1.00 72.62 201 LEU A O 1
ATOM 1608 N N . ASP A 1 202 ? -34.120 5.201 51.067 1.00 76.88 202 ASP A N 1
ATOM 1609 C CA . ASP A 1 202 ? -35.118 6.113 51.634 1.00 76.88 202 ASP A CA 1
ATOM 1610 C C . ASP A 1 202 ? -36.427 5.387 51.967 1.00 76.88 202 ASP A C 1
ATOM 1612 O O . ASP A 1 202 ? -36.987 5.570 53.053 1.00 76.88 202 ASP A O 1
ATOM 1616 N N . ALA A 1 203 ? -36.895 4.506 51.079 1.00 78.94 203 ALA A N 1
ATOM 1617 C CA . ALA A 1 203 ? -38.094 3.704 51.306 1.00 78.94 203 ALA A CA 1
ATOM 1618 C C . ALA A 1 203 ? -37.936 2.746 52.500 1.00 78.94 203 ALA A C 1
ATOM 1620 O O . ALA A 1 203 ? -38.846 2.633 53.325 1.00 78.94 203 ALA A O 1
ATOM 1621 N N . VAL A 1 204 ? -36.775 2.092 52.633 1.00 77.19 204 VAL A N 1
ATOM 1622 C CA . VAL A 1 204 ? -36.464 1.214 53.774 1.00 77.19 204 VAL A CA 1
ATOM 1623 C C . VAL A 1 204 ? -36.378 2.016 55.072 1.00 77.19 204 VAL A C 1
ATOM 1625 O O . VAL A 1 204 ? -36.974 1.616 56.072 1.00 77.19 204 VAL A O 1
ATOM 1628 N N . SER A 1 205 ? -35.696 3.163 55.061 1.00 74.50 205 SER A N 1
ATOM 1629 C CA . SER A 1 205 ? -35.587 4.057 56.220 1.00 74.50 205 SER A CA 1
ATOM 1630 C C . SER A 1 205 ? -36.963 4.553 56.682 1.00 74.50 205 SER A C 1
ATOM 1632 O O . SER A 1 205 ? -37.317 4.437 57.858 1.00 74.50 205 SER A O 1
ATOM 1634 N N . SER A 1 206 ? -37.798 5.013 55.745 1.00 73.25 206 SER A N 1
ATOM 1635 C CA . SER A 1 206 ? -39.173 5.440 56.021 1.00 73.25 206 SER A CA 1
ATOM 1636 C C . SER A 1 206 ? -40.037 4.296 56.564 1.00 73.25 206 SER A C 1
ATOM 1638 O O . SER A 1 206 ? -40.746 4.466 57.561 1.00 73.25 206 SER A O 1
ATOM 1640 N N . GLY A 1 207 ? -39.930 3.103 55.968 1.00 77.06 207 GLY A N 1
ATOM 1641 C CA . GLY A 1 207 ? -40.595 1.896 56.455 1.00 77.06 207 GLY A CA 1
ATOM 1642 C C . GLY A 1 207 ? -40.177 1.531 57.881 1.00 77.06 207 GLY A C 1
ATOM 1643 O O . GLY A 1 207 ? -41.028 1.186 58.699 1.00 77.06 207 GLY A O 1
ATOM 1644 N N . HIS A 1 208 ? -38.893 1.681 58.213 1.00 69.31 208 HIS A N 1
ATOM 1645 C CA . HIS A 1 208 ? -38.370 1.428 59.554 1.00 69.31 208 HIS A CA 1
ATOM 1646 C C . HIS A 1 208 ? -38.930 2.412 60.591 1.00 69.31 208 HIS A C 1
ATOM 1648 O O . HIS A 1 208 ? -39.383 1.994 61.656 1.00 69.31 208 HIS A O 1
ATOM 1654 N N . VAL A 1 209 ? -38.977 3.709 60.263 1.00 75.69 209 VAL A N 1
ATOM 1655 C CA . VAL A 1 209 ? -39.588 4.736 61.126 1.00 75.69 209 VAL A CA 1
ATOM 1656 C C . VAL A 1 209 ? -41.071 4.442 61.362 1.00 75.69 209 VAL A C 1
ATOM 1658 O O . VAL A 1 209 ? -41.549 4.534 62.494 1.00 75.69 209 VAL A O 1
ATOM 1661 N N . LYS A 1 210 ? -41.800 4.042 60.314 1.00 74.56 210 LYS A N 1
ATOM 1662 C CA . LYS A 1 210 ? -43.221 3.695 60.422 1.00 74.56 210 LYS A CA 1
ATOM 1663 C C . LYS A 1 210 ? -43.446 2.461 61.301 1.00 74.56 210 LYS A C 1
ATOM 1665 O O . LYS A 1 210 ? -44.327 2.486 62.157 1.00 74.56 210 LYS A O 1
ATOM 1670 N N . LEU A 1 211 ? -42.631 1.419 61.135 1.00 70.88 211 LEU A N 1
ATOM 1671 C CA . LEU A 1 211 ? -42.695 0.212 61.962 1.00 70.88 211 LEU A CA 1
ATOM 1672 C C . LEU A 1 211 ? -42.380 0.502 63.431 1.00 70.88 211 LEU A C 1
ATOM 1674 O O . LEU A 1 211 ? -43.089 0.001 64.295 1.00 70.88 211 LEU A O 1
ATOM 1678 N N . LEU A 1 212 ? -41.384 1.342 63.731 1.00 66.69 212 LEU A N 1
ATOM 1679 C CA . LEU A 1 212 ? -41.090 1.766 65.106 1.00 66.69 212 LEU A CA 1
ATOM 1680 C C . LEU A 1 212 ? -42.284 2.477 65.763 1.00 66.69 212 LEU A C 1
ATOM 1682 O O . LEU A 1 212 ? -42.583 2.225 66.931 1.00 66.69 212 LEU A O 1
ATOM 1686 N N . LEU A 1 213 ? -42.990 3.328 65.012 1.00 67.88 213 LEU A N 1
ATOM 1687 C CA . LEU A 1 213 ? -44.189 4.025 65.490 1.00 67.88 213 LEU A CA 1
ATOM 1688 C C . LEU A 1 213 ? -45.372 3.068 65.713 1.00 67.88 213 LEU A C 1
ATOM 1690 O O . LEU A 1 213 ? -46.042 3.153 66.743 1.00 67.88 213 LEU A O 1
ATOM 1694 N N . GLU A 1 214 ? -45.609 2.122 64.799 1.00 62.50 214 GLU A N 1
ATOM 1695 C CA . GLU A 1 214 ? -46.652 1.095 64.959 1.00 62.50 214 GLU A CA 1
ATOM 1696 C C . GLU A 1 214 ? -46.328 0.135 66.119 1.00 62.50 214 GLU A C 1
ATOM 1698 O O . GLU A 1 214 ? -47.199 -0.204 66.921 1.00 62.50 214 GLU A O 1
ATOM 1703 N N . GLN A 1 215 ? -45.056 -0.227 66.304 1.00 55.22 215 GLN A N 1
ATOM 1704 C CA . GLN A 1 215 ? -44.590 -1.059 67.417 1.00 55.22 215 GLN A CA 1
ATOM 1705 C C . GLN A 1 215 ? -44.785 -0.372 68.783 1.00 55.22 215 GLN A C 1
ATOM 1707 O O . GLN A 1 215 ? -44.972 -1.048 69.797 1.00 55.22 215 GLN A O 1
ATOM 1712 N N . GLN A 1 216 ? -44.808 0.964 68.819 1.00 55.81 216 GLN A N 1
ATOM 1713 C CA . GLN A 1 216 ? -45.106 1.746 70.020 1.00 55.81 216 GLN A CA 1
ATOM 1714 C C . GLN A 1 216 ? -46.602 1.713 70.389 1.00 55.81 216 GLN A C 1
ATOM 1716 O O . GLN A 1 216 ? -46.934 1.756 71.574 1.00 55.81 216 GLN A O 1
ATOM 1721 N N . GLN A 1 217 ? -47.498 1.563 69.403 1.00 51.25 217 GLN A N 1
ATOM 1722 C CA . GLN A 1 217 ? -48.944 1.392 69.615 1.00 51.25 217 GLN A CA 1
ATOM 1723 C C . GLN A 1 217 ? -49.340 -0.034 70.032 1.00 51.25 217 GLN A C 1
ATOM 1725 O O . GLN A 1 217 ? -50.319 -0.204 70.754 1.00 51.25 217 GLN A O 1
ATOM 1730 N N . VAL A 1 218 ? -48.574 -1.059 69.647 1.00 50.69 218 VAL A N 1
ATOM 1731 C CA . VAL A 1 218 ? -48.894 -2.478 69.925 1.00 50.69 218 VAL A CA 1
ATOM 1732 C C . VAL A 1 218 ? -48.433 -2.942 71.324 1.00 50.69 218 VAL A C 1
ATOM 1734 O O . VAL A 1 218 ? -48.613 -4.095 71.705 1.00 50.69 218 VAL A O 1
ATOM 1737 N N . LYS A 1 219 ? -47.918 -2.042 72.174 1.00 46.7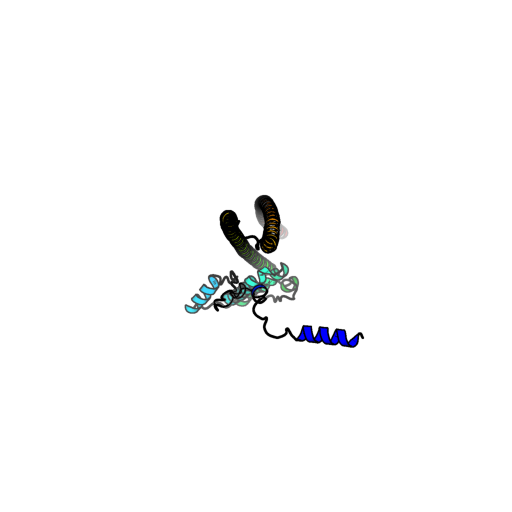2 219 LYS A N 1
ATOM 1738 C CA . LYS A 1 219 ? -47.438 -2.347 73.540 1.00 46.72 219 LYS A CA 1
ATOM 1739 C C . LYS A 1 219 ? -48.542 -2.686 74.569 1.00 46.72 219 LYS A C 1
ATOM 1741 O O . LYS A 1 219 ? -48.324 -2.564 75.771 1.00 46.72 219 LYS A O 1
ATOM 1746 N N . ALA A 1 220 ? -49.709 -3.141 74.110 1.00 49.75 220 ALA A N 1
ATOM 1747 C CA . ALA A 1 220 ? -50.846 -3.570 74.919 1.00 49.75 220 ALA A CA 1
ATOM 1748 C C . ALA A 1 220 ? -51.416 -4.928 74.452 1.00 49.75 220 ALA A C 1
ATOM 1750 O O . ALA A 1 220 ? -52.580 -5.009 74.079 1.00 49.75 220 ALA A O 1
ATOM 1751 N N . MET A 1 221 ? -50.616 -6.000 74.469 1.00 44.38 221 MET A N 1
ATOM 1752 C CA . MET A 1 221 ? -51.104 -7.367 74.733 1.00 44.38 221 MET A CA 1
ATOM 1753 C C . MET A 1 221 ? -49.937 -8.349 74.913 1.00 44.38 221 MET A C 1
ATOM 1755 O O . MET A 1 221 ? -48.994 -8.371 74.129 1.00 44.38 221 MET A O 1
ATOM 1759 N N . SER A 1 222 ? -50.016 -9.151 75.974 1.00 49.16 222 SER A N 1
ATOM 1760 C CA . SER A 1 222 ? -48.933 -9.956 76.564 1.00 49.16 222 SER A CA 1
ATOM 1761 C C . SER A 1 222 ? -48.576 -11.248 75.808 1.00 49.16 222 SER A C 1
ATOM 1763 O O . SER A 1 222 ? -47.586 -11.881 76.156 1.00 49.16 222 SER A O 1
ATOM 1765 N N . ASP A 1 223 ? -49.320 -11.639 74.770 1.00 52.09 223 ASP A N 1
ATOM 1766 C CA . ASP A 1 223 ? -49.067 -12.896 74.036 1.00 52.09 223 ASP A CA 1
ATOM 1767 C C . ASP A 1 223 ? -48.084 -12.739 72.855 1.00 52.09 223 ASP A C 1
ATOM 1769 O O . ASP A 1 223 ? -47.797 -13.689 72.125 1.00 52.09 223 ASP A O 1
ATOM 1773 N N . LEU A 1 224 ? -47.519 -11.541 72.671 1.00 50.56 224 LEU A N 1
ATOM 1774 C CA . LEU A 1 224 ? -46.636 -11.212 71.551 1.00 50.56 224 LEU A CA 1
ATOM 1775 C C . LEU A 1 224 ? -45.162 -11.581 71.797 1.00 50.56 224 LEU A C 1
ATOM 1777 O O . LEU A 1 224 ? -44.425 -11.691 70.826 1.00 50.56 224 LEU A O 1
ATOM 1781 N N . GLU A 1 225 ? -44.718 -11.836 73.031 1.00 54.00 225 GLU A N 1
ATOM 1782 C CA . GLU A 1 225 ? -43.290 -11.933 73.401 1.00 54.00 225 GLU A CA 1
ATOM 1783 C C . GLU A 1 225 ? -42.504 -12.986 72.585 1.00 54.00 225 GLU A C 1
ATOM 1785 O O . GLU A 1 225 ? -41.449 -12.681 72.029 1.00 54.00 225 GLU A O 1
ATOM 1790 N N . ASN A 1 226 ? -43.077 -14.176 72.358 1.00 53.56 226 ASN A N 1
ATOM 1791 C CA . ASN A 1 226 ? -42.454 -15.231 71.538 1.00 53.56 226 ASN A CA 1
ATOM 1792 C C . ASN A 1 226 ? -42.436 -14.912 70.029 1.00 53.56 226 ASN A C 1
ATOM 1794 O O . ASN A 1 226 ? -41.492 -15.265 69.318 1.00 53.56 226 ASN A O 1
ATOM 1798 N N . SER A 1 227 ? -43.467 -14.236 69.514 1.00 52.84 227 SER A N 1
ATOM 1799 C CA . SER A 1 227 ? -43.512 -13.803 68.108 1.00 52.84 227 SER A CA 1
ATOM 1800 C C . SER A 1 227 ? -42.645 -12.564 67.853 1.00 52.84 227 SER A C 1
ATOM 1802 O O . SER A 1 227 ? -42.024 -12.449 66.800 1.00 52.84 227 SER A O 1
ATOM 1804 N N . GLN A 1 228 ? -42.518 -11.679 68.843 1.00 54.38 228 GLN A N 1
ATOM 1805 C CA . GLN A 1 228 ? -41.725 -10.456 68.798 1.00 54.38 228 GLN A CA 1
ATOM 1806 C C . GLN A 1 228 ? -40.234 -10.762 68.892 1.00 54.38 228 GLN A C 1
ATOM 1808 O O . GLN A 1 228 ? -39.443 -10.116 68.215 1.00 54.38 228 GLN A O 1
ATOM 1813 N N . GLN A 1 229 ? -39.853 -11.799 69.642 1.00 59.50 229 GLN A N 1
ATOM 1814 C CA . GLN A 1 229 ? -38.485 -12.308 69.671 1.00 59.50 229 GLN A CA 1
ATOM 1815 C C . GLN A 1 229 ? -38.078 -12.922 68.322 1.00 59.50 229 GLN A C 1
ATOM 1817 O O . GLN A 1 229 ? -36.961 -12.700 67.864 1.00 59.50 229 GLN A O 1
ATOM 1822 N N . LYS A 1 230 ? -39.005 -13.608 67.638 1.00 59.84 230 LYS A N 1
ATOM 1823 C CA . LYS A 1 230 ? -38.771 -14.181 66.303 1.00 59.84 230 LYS A CA 1
ATOM 1824 C C . LYS A 1 230 ? -38.762 -13.133 65.187 1.00 59.84 230 LYS A C 1
ATOM 1826 O O . LYS A 1 230 ? -37.973 -13.248 64.259 1.00 59.84 230 LYS A O 1
ATOM 1831 N N . VAL A 1 231 ? -39.603 -12.099 65.269 1.00 64.38 231 VAL A N 1
ATOM 1832 C CA . VAL A 1 231 ? -39.576 -10.958 64.334 1.00 64.38 231 VAL A CA 1
ATOM 1833 C C . VAL A 1 231 ? -38.340 -10.092 64.572 1.00 64.38 231 VAL A C 1
ATOM 1835 O O . VAL A 1 231 ? -37.697 -9.695 63.612 1.00 64.38 231 VAL A O 1
ATOM 1838 N N . SER A 1 232 ? -37.958 -9.857 65.830 1.00 59.31 232 SER A N 1
ATOM 1839 C CA . SER A 1 232 ? -36.705 -9.186 66.198 1.00 59.31 232 SER A CA 1
ATOM 1840 C C . SER A 1 232 ? -35.490 -9.933 65.647 1.00 59.31 232 SER A C 1
ATOM 1842 O O . SER A 1 232 ? -34.643 -9.323 64.997 1.00 59.31 232 SER A O 1
ATOM 1844 N N . SER A 1 233 ? -35.439 -11.262 65.813 1.00 65.12 233 SER A N 1
ATOM 1845 C CA . SER A 1 233 ? -34.335 -12.066 65.285 1.00 65.12 233 SER A CA 1
ATOM 1846 C C . SER A 1 233 ? -34.301 -12.055 63.758 1.00 65.12 233 SER A C 1
ATOM 1848 O O . SER A 1 233 ? -33.241 -11.818 63.191 1.00 65.12 233 SER A O 1
ATOM 1850 N N . LEU A 1 234 ? -35.449 -12.222 63.084 1.00 64.56 234 LEU A N 1
ATOM 1851 C CA . LEU A 1 234 ? -35.515 -12.153 61.620 1.00 64.56 234 LEU A CA 1
ATOM 1852 C C . LEU A 1 234 ? -35.143 -10.761 61.099 1.00 64.56 234 LEU A C 1
ATOM 1854 O O . LEU A 1 234 ? -34.487 -10.642 60.070 1.00 64.56 234 LEU A O 1
ATOM 1858 N N . SER A 1 235 ? -35.563 -9.702 61.793 1.00 64.50 235 SER A N 1
ATOM 1859 C CA . SER A 1 235 ? -35.271 -8.325 61.403 1.00 64.50 235 SER A CA 1
ATOM 1860 C C . SER A 1 235 ? -33.793 -7.992 61.611 1.00 64.50 235 SER A C 1
ATOM 1862 O O . SER A 1 235 ? -33.223 -7.292 60.781 1.00 64.50 235 SER A O 1
ATOM 1864 N N . SER A 1 236 ? -33.163 -8.527 62.662 1.00 67.50 236 SER A N 1
ATOM 1865 C CA . SER A 1 236 ? -31.716 -8.426 62.891 1.00 67.50 236 SER A CA 1
ATOM 1866 C C . SER A 1 236 ? -30.926 -9.208 61.841 1.00 67.50 236 SER A C 1
ATOM 1868 O O . SER A 1 236 ? -29.987 -8.668 61.271 1.00 67.50 236 SER A O 1
ATOM 1870 N N . GLU A 1 237 ? -31.328 -10.442 61.525 1.00 67.31 237 GLU A N 1
ATOM 1871 C CA . GLU A 1 237 ? -30.686 -11.248 60.477 1.00 67.31 237 GLU A CA 1
ATOM 1872 C C . GLU A 1 237 ? -30.843 -10.616 59.091 1.00 67.31 237 GLU A C 1
ATOM 1874 O O . GLU A 1 237 ? -29.904 -10.609 58.297 1.00 67.31 237 GLU A O 1
ATOM 1879 N N . THR A 1 238 ? -32.012 -10.043 58.795 1.00 67.56 238 THR A N 1
ATOM 1880 C CA . THR A 1 238 ? -32.245 -9.335 57.530 1.00 67.56 238 THR A CA 1
ATOM 1881 C C . THR A 1 238 ? -31.401 -8.062 57.460 1.00 67.56 238 THR A C 1
ATOM 1883 O O . THR A 1 238 ? -30.832 -7.770 56.411 1.00 67.56 238 THR A O 1
ATOM 1886 N N . LEU A 1 239 ? -31.264 -7.325 58.569 1.00 65.31 239 LEU A N 1
ATOM 1887 C CA . LEU A 1 239 ? -30.407 -6.141 58.649 1.00 65.31 239 LEU A CA 1
ATOM 1888 C C . LEU A 1 239 ? -28.930 -6.499 58.443 1.00 65.31 239 LEU A C 1
ATOM 1890 O O . LEU A 1 239 ? -28.246 -5.825 57.676 1.00 65.31 239 LEU A O 1
ATOM 1894 N N . ASP A 1 240 ? -28.454 -7.582 59.059 1.00 68.94 240 ASP A N 1
ATOM 1895 C CA . ASP A 1 240 ? -27.088 -8.076 58.875 1.00 68.94 240 ASP A CA 1
ATOM 1896 C C . ASP A 1 240 ? -26.847 -8.559 57.443 1.00 68.94 240 ASP A C 1
ATOM 1898 O O . ASP A 1 240 ? -25.812 -8.249 56.851 1.00 68.94 240 ASP A O 1
ATOM 1902 N N . ALA A 1 241 ? -27.812 -9.257 56.837 1.00 71.50 241 ALA A N 1
ATOM 1903 C CA . ALA A 1 241 ? -27.722 -9.693 55.447 1.00 71.50 241 ALA A CA 1
ATOM 1904 C C . ALA A 1 241 ? -27.690 -8.505 54.470 1.00 71.50 241 ALA A C 1
ATOM 1906 O O . ALA A 1 241 ? -26.890 -8.500 53.532 1.00 71.50 241 ALA A O 1
ATOM 1907 N N . VAL A 1 242 ? -28.510 -7.474 54.706 1.00 71.44 242 VAL A N 1
ATOM 1908 C CA . VAL A 1 242 ? -28.529 -6.242 53.901 1.00 71.44 242 VAL A CA 1
ATOM 1909 C C . VAL A 1 242 ? -27.243 -5.440 54.096 1.00 71.44 242 VAL A C 1
ATOM 1911 O O . VAL A 1 242 ? -26.632 -5.033 53.112 1.00 71.44 242 VAL A O 1
ATOM 1914 N N . SER A 1 243 ? -26.786 -5.265 55.337 1.00 68.12 243 SER A N 1
ATOM 1915 C CA . SER A 1 243 ? -25.532 -4.577 55.666 1.00 68.12 243 SER A CA 1
ATOM 1916 C C . SER A 1 243 ? -24.327 -5.286 55.037 1.00 68.12 243 SER A C 1
ATOM 1918 O O . SER A 1 243 ? -23.510 -4.664 54.356 1.00 68.12 243 SER A O 1
ATOM 1920 N N . SER A 1 244 ? -24.270 -6.616 55.148 1.00 74.06 244 SER A N 1
ATOM 1921 C CA . SER A 1 244 ? -23.251 -7.450 54.503 1.00 74.06 244 SER A CA 1
ATOM 1922 C C . SER A 1 244 ? -23.296 -7.346 52.974 1.00 74.06 244 SER A C 1
ATOM 1924 O O . SER A 1 244 ? -22.253 -7.217 52.324 1.00 74.06 244 SER A O 1
ATOM 1926 N N . GLY A 1 245 ? -24.498 -7.342 52.388 1.00 74.69 245 GLY A N 1
ATOM 1927 C CA . GLY A 1 245 ? -24.699 -7.112 50.958 1.00 74.69 245 GLY A CA 1
ATOM 1928 C C . GLY A 1 245 ? -24.197 -5.738 50.511 1.00 74.69 245 GLY A C 1
ATOM 1929 O O . GLY A 1 245 ? -23.528 -5.633 49.485 1.00 74.69 245 GLY A O 1
ATOM 1930 N N . HIS A 1 246 ? -24.440 -4.701 51.312 1.00 66.44 246 HIS A N 1
ATOM 1931 C CA . HIS A 1 246 ? -24.007 -3.335 51.028 1.00 66.44 246 HIS A CA 1
ATOM 1932 C C . HIS A 1 246 ? -22.482 -3.190 51.083 1.00 66.44 246 HIS A C 1
ATOM 1934 O O . HIS A 1 246 ? -21.883 -2.594 50.190 1.00 66.44 246 HIS A O 1
ATOM 1940 N N . VAL A 1 247 ? -21.834 -3.813 52.074 1.00 79.31 247 VAL A N 1
ATOM 1941 C CA . VAL A 1 247 ? -20.366 -3.869 52.166 1.00 79.31 247 VAL A CA 1
ATOM 1942 C C . VAL A 1 247 ? -19.764 -4.565 50.942 1.00 79.31 247 VAL A C 1
ATOM 1944 O O . VAL A 1 247 ? -18.787 -4.072 50.378 1.00 79.31 247 VAL A O 1
ATOM 1947 N N . LYS A 1 248 ? -20.356 -5.675 50.479 1.00 79.06 248 LYS A N 1
ATOM 1948 C CA . LYS A 1 248 ? -19.914 -6.348 49.244 1.00 79.06 248 LYS A CA 1
ATOM 1949 C C . LYS A 1 248 ? -20.086 -5.475 48.005 1.00 79.06 248 LYS A C 1
ATOM 1951 O O . LYS A 1 248 ? -19.202 -5.467 47.155 1.00 79.06 248 LYS A O 1
ATOM 1956 N N . LEU A 1 249 ? -21.199 -4.751 47.902 1.00 75.50 249 LEU A N 1
ATOM 1957 C CA . LEU A 1 249 ? -21.464 -3.878 46.762 1.00 75.50 249 LEU A CA 1
ATOM 1958 C C . LEU A 1 249 ? -20.475 -2.705 46.711 1.00 75.50 249 LEU A C 1
ATOM 1960 O O . LEU A 1 249 ? -19.939 -2.414 45.648 1.00 75.50 249 LEU A O 1
ATOM 1964 N N . LEU A 1 250 ? -20.179 -2.086 47.859 1.00 72.62 250 LEU A N 1
ATOM 1965 C CA . LEU A 1 250 ? -19.165 -1.032 47.969 1.00 72.62 250 LEU A CA 1
ATOM 1966 C C . LEU A 1 250 ? -17.767 -1.542 47.602 1.00 72.62 250 LEU A C 1
ATOM 1968 O O . LEU A 1 250 ? -17.032 -0.857 46.895 1.00 72.62 250 LEU A O 1
ATOM 1972 N N . LEU A 1 251 ? -17.415 -2.760 48.027 1.00 81.44 251 LEU A N 1
ATOM 1973 C CA . LEU A 1 251 ? -16.152 -3.393 47.643 1.00 81.44 251 LEU A CA 1
ATOM 1974 C C . LEU A 1 251 ? -16.065 -3.641 46.132 1.00 81.44 251 LEU A C 1
ATOM 1976 O O . LEU A 1 251 ? -15.018 -3.379 45.541 1.00 81.44 251 LEU A O 1
ATOM 1980 N N . GLU A 1 252 ? -17.144 -4.099 45.491 1.00 76.12 252 GLU A N 1
ATOM 1981 C CA . GLU A 1 252 ? -17.141 -4.267 44.033 1.00 76.12 252 GLU A CA 1
ATOM 1982 C C . GLU A 1 252 ? -17.140 -2.938 43.279 1.00 76.12 252 GLU A C 1
ATOM 1984 O O . GLU A 1 252 ? -16.491 -2.822 42.239 1.00 76.12 252 GLU A O 1
ATOM 1989 N N . GLN A 1 253 ? -17.798 -1.906 43.811 1.00 65.75 253 GLN A N 1
ATOM 1990 C CA . GLN A 1 253 ? -17.754 -0.578 43.210 1.00 65.75 253 GLN A CA 1
ATOM 1991 C C . GLN A 1 253 ? -16.339 0.020 43.271 1.00 65.75 253 GLN A C 1
ATOM 1993 O O . GLN A 1 253 ? -15.860 0.570 42.279 1.00 65.75 253 GLN A O 1
ATOM 1998 N N . GLU A 1 254 ? -15.638 -0.140 44.396 1.00 78.88 254 GLU A N 1
ATOM 1999 C CA . GLU A 1 254 ? -14.244 0.292 44.541 1.00 78.88 254 GLU A CA 1
ATOM 2000 C C . GLU A 1 254 ? -13.318 -0.489 43.596 1.00 78.88 254 GLU A C 1
ATOM 2002 O O . GLU A 1 254 ? -12.466 0.094 42.923 1.00 78.88 254 GLU A O 1
ATOM 2007 N N . ARG A 1 255 ? -13.531 -1.804 43.455 1.00 83.06 255 ARG A N 1
ATOM 2008 C CA . ARG A 1 255 ? -12.769 -2.647 42.523 1.00 83.06 255 ARG A CA 1
ATOM 2009 C C . ARG A 1 255 ? -12.970 -2.226 41.066 1.00 83.06 255 ARG A C 1
ATOM 2011 O O . ARG A 1 255 ? -12.004 -2.159 40.298 1.00 83.06 255 ARG A O 1
ATOM 2018 N N . LEU A 1 256 ? -14.208 -1.917 40.678 1.00 77.69 256 LEU A N 1
ATOM 2019 C CA . LEU A 1 256 ? -14.535 -1.392 39.351 1.00 77.69 256 LEU A CA 1
ATOM 2020 C C . LEU A 1 256 ? -13.868 -0.039 39.109 1.00 77.69 256 LEU A C 1
ATOM 2022 O O . LEU A 1 256 ? -13.223 0.134 38.078 1.00 77.69 256 LEU A O 1
ATOM 2026 N N . ARG A 1 257 ? -13.942 0.880 40.077 1.00 84.12 257 ARG A N 1
ATOM 2027 C CA . ARG A 1 257 ? -13.302 2.199 40.004 1.00 84.12 257 ARG A CA 1
ATOM 2028 C C . ARG A 1 257 ? -11.782 2.087 39.824 1.00 84.12 257 ARG A C 1
ATOM 2030 O O . ARG A 1 257 ? -11.214 2.775 38.978 1.00 84.12 257 ARG A O 1
ATOM 2037 N N . GLN A 1 258 ? -11.121 1.194 40.562 1.00 85.00 258 GLN A N 1
ATOM 2038 C CA . GLN A 1 258 ? -9.682 0.935 40.414 1.00 85.00 258 GLN A CA 1
ATOM 2039 C C . GLN A 1 258 ? -9.333 0.356 39.040 1.00 85.00 258 GLN A C 1
ATOM 2041 O O . GLN A 1 258 ? -8.368 0.782 38.400 1.00 85.00 258 GLN A O 1
ATOM 2046 N N . THR A 1 259 ? -10.144 -0.586 38.556 1.00 79.12 259 THR A N 1
ATOM 2047 C CA . THR A 1 259 ? -9.972 -1.171 37.220 1.00 79.12 259 THR A CA 1
ATOM 2048 C C . THR A 1 259 ? -10.133 -0.103 36.135 1.00 79.12 259 THR A C 1
ATOM 2050 O O . THR A 1 259 ? -9.325 -0.037 35.212 1.00 79.12 259 THR A O 1
ATOM 2053 N N . GLN A 1 260 ? -11.122 0.783 36.274 1.00 69.50 260 GLN A N 1
ATOM 2054 C CA . GLN A 1 260 ? -11.381 1.876 35.339 1.00 69.50 260 GLN A CA 1
ATOM 2055 C C . GLN A 1 260 ? -10.229 2.891 35.314 1.00 69.50 260 GLN A C 1
ATOM 2057 O O . GLN A 1 260 ? -9.789 3.280 34.235 1.00 69.50 260 GLN A O 1
ATOM 2062 N N . GLY A 1 261 ? -9.671 3.235 36.481 1.00 82.06 261 GLY A N 1
ATOM 2063 C CA . GLY A 1 261 ? -8.472 4.072 36.573 1.00 82.06 261 GLY A CA 1
ATOM 2064 C C . GLY A 1 261 ? -7.262 3.439 35.881 1.00 82.06 261 GLY A C 1
ATOM 2065 O O . GLY A 1 261 ? -6.587 4.101 35.103 1.00 82.06 261 GLY A O 1
ATOM 2066 N N . THR A 1 262 ? -7.046 2.137 36.084 1.00 85.62 262 THR A N 1
ATOM 2067 C CA . THR A 1 262 ? -5.935 1.398 35.456 1.00 85.62 262 THR A CA 1
ATOM 2068 C C . THR A 1 262 ? -6.062 1.369 33.930 1.00 85.62 262 THR A C 1
ATOM 2070 O O . THR A 1 262 ? -5.079 1.564 33.218 1.00 85.62 262 THR A O 1
ATOM 2073 N N . ILE A 1 263 ? -7.280 1.158 33.417 1.00 80.12 263 ILE A N 1
ATOM 2074 C CA . ILE A 1 263 ? -7.561 1.204 31.976 1.00 80.12 263 ILE A CA 1
ATOM 2075 C C . ILE A 1 263 ? -7.273 2.601 31.425 1.00 80.12 263 ILE A C 1
ATOM 2077 O O . ILE A 1 263 ? -6.653 2.716 30.371 1.00 80.12 263 ILE A O 1
ATOM 2081 N N . GLN A 1 264 ? -7.687 3.655 32.131 1.00 78.00 264 GLN A N 1
ATOM 2082 C CA . GLN A 1 264 ? -7.464 5.028 31.691 1.00 78.00 264 GLN A CA 1
ATOM 2083 C C . GLN A 1 264 ? -5.970 5.354 31.583 1.00 78.00 264 GLN A C 1
ATOM 2085 O O . GLN A 1 264 ? -5.540 5.854 30.546 1.00 78.00 264 GLN A O 1
ATOM 2090 N N . THR A 1 265 ? -5.168 4.983 32.586 1.00 85.69 265 THR A N 1
ATOM 2091 C CA . THR A 1 265 ? -3.710 5.180 32.543 1.00 85.69 265 THR A CA 1
ATOM 2092 C C . THR A 1 265 ? -3.072 4.401 31.394 1.00 85.69 265 THR A C 1
ATOM 2094 O O . THR A 1 265 ? -2.238 4.930 30.669 1.00 85.69 265 THR A O 1
ATOM 2097 N N . PHE A 1 266 ? -3.507 3.156 31.169 1.00 87.00 266 PHE A N 1
ATOM 2098 C CA . PHE A 1 266 ? -2.999 2.350 30.061 1.00 87.00 266 PHE A CA 1
ATOM 2099 C C . PHE A 1 266 ? -3.331 2.968 28.695 1.00 87.00 266 PHE A C 1
ATOM 2101 O O . PHE A 1 266 ? -2.488 2.976 27.801 1.00 87.00 266 PHE A O 1
ATOM 2108 N N . VAL A 1 267 ? -4.544 3.496 28.511 1.00 82.19 267 VAL A N 1
ATOM 2109 C CA . VAL A 1 267 ? -4.941 4.165 27.263 1.00 82.19 267 VAL A CA 1
ATOM 2110 C C . VAL A 1 267 ? -4.124 5.437 27.036 1.00 82.19 267 VAL A C 1
ATOM 2112 O O . VAL A 1 267 ? -3.662 5.648 25.916 1.00 82.19 267 VAL A O 1
ATOM 2115 N N . GLU A 1 268 ? -3.910 6.247 28.075 1.00 85.69 268 GLU A N 1
ATOM 2116 C CA . GLU A 1 268 ? -3.069 7.449 28.007 1.00 85.69 268 GLU A CA 1
ATOM 2117 C C . GLU A 1 268 ? -1.624 7.109 27.605 1.00 85.69 268 GLU A C 1
ATOM 2119 O O . GLU A 1 268 ? -1.109 7.700 26.653 1.00 85.69 268 GLU A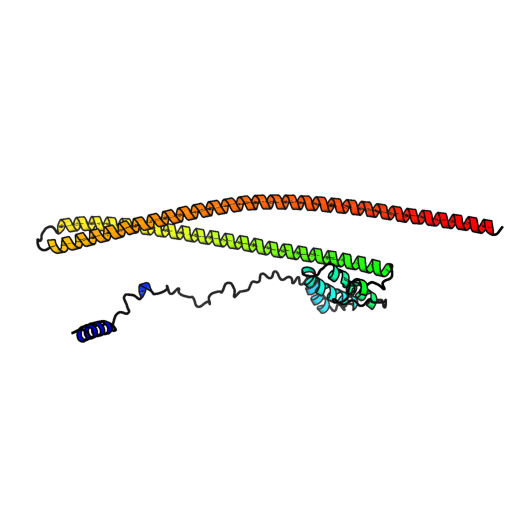 O 1
ATOM 2124 N N . ASP A 1 269 ? -1.018 6.092 28.226 1.00 84.69 269 ASP A N 1
ATOM 2125 C CA . ASP A 1 269 ? 0.336 5.627 27.891 1.00 84.69 269 ASP A CA 1
ATOM 2126 C C . ASP A 1 269 ? 0.441 5.155 26.433 1.00 84.69 269 ASP A C 1
ATOM 2128 O O . ASP A 1 269 ? 1.383 5.509 25.715 1.00 84.69 269 ASP A O 1
ATOM 2132 N N . ASN A 1 270 ? -0.538 4.375 25.960 1.00 86.44 270 ASN A N 1
ATOM 2133 C CA . ASN A 1 270 ? -0.561 3.918 24.570 1.00 86.44 270 ASN A CA 1
ATOM 2134 C C . ASN A 1 270 ? -0.715 5.094 23.598 1.00 86.44 270 ASN A C 1
ATOM 2136 O O . ASN A 1 270 ? -0.045 5.122 22.568 1.00 86.44 270 ASN A O 1
ATOM 2140 N N . LEU A 1 271 ? -1.557 6.083 23.915 1.00 82.38 271 LEU A N 1
ATOM 2141 C CA . LEU A 1 271 ? -1.730 7.289 23.098 1.00 82.38 271 LEU A CA 1
ATOM 2142 C C . LEU A 1 271 ? -0.439 8.110 23.007 1.00 82.38 271 LEU A C 1
ATOM 2144 O O . LEU A 1 271 ? -0.083 8.598 21.927 1.00 82.38 271 LEU A O 1
ATOM 2148 N N . GLU A 1 272 ? 0.287 8.240 24.118 1.00 87.81 272 GLU A N 1
ATOM 2149 C CA . GLU A 1 272 ? 1.576 8.926 24.149 1.00 87.81 272 GLU A CA 1
ATOM 2150 C C . GLU A 1 272 ? 2.620 8.186 23.298 1.00 87.81 272 GLU A C 1
ATOM 2152 O O . GLU A 1 272 ? 3.295 8.803 22.464 1.00 87.81 272 GLU A O 1
ATOM 2157 N N . GLN A 1 273 ? 2.727 6.862 23.451 1.00 88.31 273 GLN A N 1
ATOM 2158 C CA . GLN A 1 273 ? 3.639 6.038 22.652 1.00 88.31 273 GLN A CA 1
ATOM 2159 C C . GLN A 1 273 ? 3.313 6.114 21.159 1.00 88.31 273 GLN A C 1
ATOM 2161 O O . GLN A 1 273 ? 4.206 6.377 20.351 1.00 88.31 273 GLN A O 1
ATOM 2166 N N . LEU A 1 274 ? 2.037 5.991 20.792 1.00 84.38 274 LEU A N 1
ATOM 2167 C CA . LEU A 1 274 ? 1.589 6.068 19.402 1.00 84.38 274 LEU A CA 1
ATOM 2168 C C . LEU A 1 274 ? 1.934 7.426 18.769 1.00 84.38 274 LEU A C 1
ATOM 2170 O O . LEU A 1 274 ? 2.323 7.510 17.603 1.00 84.38 274 LEU A O 1
ATOM 2174 N N . THR A 1 275 ? 1.829 8.507 19.546 1.00 81.69 275 THR A N 1
ATOM 2175 C CA . THR A 1 275 ? 2.187 9.858 19.093 1.00 81.69 275 THR A CA 1
ATOM 2176 C C . THR A 1 275 ? 3.690 9.977 18.830 1.00 81.69 275 THR A C 1
ATOM 2178 O O . THR A 1 275 ? 4.094 10.543 17.808 1.00 81.69 275 THR A O 1
ATOM 2181 N N . LYS A 1 276 ? 4.526 9.398 19.704 1.00 90.06 276 LYS A N 1
ATOM 2182 C CA . LYS A 1 276 ? 5.986 9.344 19.517 1.00 90.06 276 LYS A CA 1
ATOM 2183 C C . LYS A 1 276 ? 6.368 8.525 18.283 1.00 90.06 276 LYS A C 1
ATOM 2185 O O . LYS A 1 276 ? 7.169 8.992 17.473 1.00 90.06 276 LYS A O 1
ATOM 2190 N N . GLU A 1 277 ? 5.765 7.353 18.092 1.00 86.56 277 GLU A N 1
ATOM 2191 C CA . GLU A 1 277 ? 6.000 6.521 16.907 1.00 86.56 277 GLU A CA 1
ATOM 2192 C C . GLU A 1 277 ? 5.582 7.231 15.617 1.00 86.56 277 GLU A C 1
ATOM 2194 O O . GLU A 1 277 ? 6.336 7.242 14.644 1.00 86.56 277 GLU A O 1
ATOM 2199 N N . LYS A 1 278 ? 4.430 7.913 15.610 1.00 84.56 278 LYS A N 1
ATOM 2200 C CA . LYS A 1 278 ? 3.974 8.692 14.451 1.00 84.56 278 LYS A CA 1
ATOM 2201 C C . LYS A 1 278 ? 4.959 9.805 14.083 1.00 84.56 278 LYS A C 1
ATOM 2203 O O . LYS A 1 278 ? 5.209 10.030 12.897 1.00 84.56 278 LYS A O 1
ATOM 2208 N N . ALA A 1 279 ? 5.540 10.483 15.074 1.00 86.62 279 ALA A N 1
ATOM 2209 C CA . ALA A 1 279 ? 6.565 11.498 14.844 1.00 86.62 279 ALA A CA 1
ATOM 2210 C C . ALA A 1 279 ? 7.857 10.895 14.263 1.00 86.62 279 ALA A C 1
ATOM 2212 O O . ALA A 1 279 ? 8.419 11.450 13.317 1.00 86.62 279 ALA A O 1
ATOM 2213 N N . LEU A 1 280 ? 8.293 9.736 14.771 1.00 89.88 280 LEU A N 1
ATOM 2214 C CA . LEU A 1 280 ? 9.442 8.993 14.240 1.00 89.88 280 LEU A CA 1
ATOM 2215 C C . LEU A 1 280 ? 9.216 8.534 12.796 1.00 89.88 280 LEU A C 1
ATOM 2217 O O . LEU A 1 280 ? 10.092 8.717 11.954 1.00 89.88 280 LEU A O 1
ATOM 2221 N N . ILE A 1 281 ? 8.033 8.004 12.479 1.00 85.06 281 ILE A N 1
ATOM 2222 C CA . ILE A 1 281 ? 7.673 7.599 11.115 1.00 85.06 281 ILE A CA 1
ATOM 2223 C C . ILE A 1 281 ? 7.692 8.810 10.176 1.00 85.06 281 ILE A C 1
ATOM 2225 O O . ILE A 1 281 ? 8.249 8.725 9.083 1.00 85.06 281 ILE A O 1
ATOM 2229 N N . ALA A 1 282 ? 7.137 9.951 10.596 1.00 84.94 282 ALA A N 1
ATOM 2230 C CA . ALA A 1 282 ? 7.159 11.176 9.797 1.00 84.94 282 ALA A CA 1
ATOM 2231 C C . ALA A 1 282 ? 8.593 11.680 9.545 1.00 84.94 282 ALA A C 1
ATOM 2233 O O . ALA A 1 282 ? 8.920 12.090 8.429 1.00 84.94 282 ALA A O 1
ATOM 2234 N N . ALA A 1 283 ? 9.465 11.611 10.556 1.00 88.75 283 ALA A N 1
ATOM 2235 C CA . ALA A 1 283 ? 10.881 11.935 10.407 1.00 88.75 283 ALA A CA 1
ATOM 2236 C C . ALA A 1 283 ? 11.583 10.973 9.431 1.00 88.75 283 ALA A C 1
ATOM 2238 O O . ALA A 1 283 ? 12.254 11.429 8.505 1.00 88.75 283 ALA A O 1
ATOM 2239 N N . GLY A 1 284 ? 11.351 9.664 9.568 1.00 86.56 284 GLY A N 1
ATOM 2240 C CA . GLY A 1 284 ? 11.902 8.646 8.674 1.00 86.56 284 GLY A CA 1
ATOM 2241 C C . GLY A 1 284 ? 11.433 8.805 7.226 1.00 86.56 284 GLY A C 1
ATOM 2242 O O . GLY A 1 284 ? 12.235 8.703 6.303 1.00 86.56 284 GLY A O 1
ATOM 2243 N N . GLN A 1 285 ? 10.159 9.141 6.998 1.00 80.50 285 GLN A N 1
ATOM 2244 C CA . GLN A 1 285 ? 9.645 9.431 5.653 1.00 80.50 285 GLN A CA 1
ATOM 2245 C C . GLN A 1 285 ? 10.315 10.656 5.027 1.00 80.50 285 GLN A C 1
ATOM 2247 O O . GLN A 1 285 ? 10.636 10.645 3.838 1.00 80.50 285 GLN A O 1
ATOM 2252 N N . LYS A 1 286 ? 10.563 11.704 5.820 1.00 88.12 286 LYS A N 1
ATOM 2253 C CA . LYS A 1 286 ? 11.284 12.893 5.354 1.00 88.12 286 LYS A CA 1
ATOM 2254 C C . LYS A 1 286 ? 12.725 12.557 4.962 1.00 88.12 286 LYS A C 1
ATOM 2256 O O . LYS A 1 286 ? 13.208 13.052 3.945 1.00 88.12 286 LYS A O 1
ATOM 2261 N N . GLU A 1 287 ? 13.393 11.709 5.737 1.00 91.62 287 GLU A N 1
ATOM 2262 C CA . GLU A 1 287 ? 14.751 11.247 5.442 1.00 91.62 287 GLU A CA 1
ATOM 2263 C C . GLU A 1 287 ? 14.798 10.370 4.181 1.00 91.62 287 GLU A C 1
ATOM 2265 O O . GLU A 1 287 ? 15.626 10.603 3.302 1.00 91.62 287 GLU A O 1
ATOM 2270 N N . LEU A 1 288 ? 13.851 9.442 4.022 1.00 87.25 288 LEU A N 1
ATOM 2271 C CA . LEU A 1 288 ? 13.685 8.635 2.806 1.00 87.25 288 LEU A CA 1
ATOM 2272 C C . LEU A 1 288 ? 13.449 9.496 1.560 1.00 87.25 288 LEU A C 1
ATOM 2274 O O . LEU A 1 288 ? 14.044 9.237 0.512 1.00 87.25 288 LEU A O 1
ATOM 2278 N N . ALA A 1 289 ? 12.619 10.537 1.663 1.00 85.00 289 ALA A N 1
ATOM 2279 C CA . ALA A 1 289 ? 12.391 11.478 0.569 1.00 85.00 289 ALA A CA 1
ATOM 2280 C C . ALA A 1 289 ? 13.677 12.240 0.204 1.00 85.00 289 ALA A C 1
ATOM 2282 O O . ALA A 1 289 ? 14.007 12.361 -0.976 1.00 85.00 289 ALA A O 1
ATOM 2283 N N . ALA A 1 290 ? 14.438 12.695 1.204 1.00 88.62 290 ALA A N 1
ATOM 2284 C CA . ALA A 1 290 ? 15.721 13.362 0.987 1.00 88.62 290 ALA A CA 1
ATOM 2285 C C . ALA A 1 290 ? 16.758 12.428 0.339 1.00 88.62 290 ALA A C 1
ATOM 2287 O O . ALA A 1 290 ? 17.450 12.829 -0.596 1.00 88.62 290 ALA A O 1
ATOM 2288 N N . MET A 1 291 ? 16.832 11.174 0.787 1.00 85.12 291 MET A N 1
ATOM 2289 C CA . MET A 1 291 ? 17.729 10.166 0.221 1.00 85.12 291 MET A CA 1
ATOM 2290 C C . MET A 1 291 ? 17.350 9.822 -1.226 1.00 85.12 291 MET A C 1
ATOM 2292 O O . MET A 1 291 ? 18.220 9.727 -2.087 1.00 85.12 291 MET A O 1
ATOM 2296 N N . THR A 1 292 ? 16.052 9.700 -1.518 1.00 86.00 292 THR A N 1
ATOM 2297 C CA . THR A 1 292 ? 15.540 9.460 -2.879 1.00 86.00 292 THR A CA 1
ATOM 2298 C C . THR A 1 292 ? 15.908 10.607 -3.820 1.00 86.00 292 THR A C 1
ATOM 2300 O O . THR A 1 292 ? 16.336 10.379 -4.951 1.00 86.00 292 THR A O 1
ATOM 2303 N N . GLU A 1 293 ? 15.794 11.843 -3.340 1.00 87.19 293 GLU A N 1
ATOM 2304 C CA . GLU A 1 293 ? 16.176 13.038 -4.088 1.00 87.19 293 GLU A CA 1
ATOM 2305 C C . GLU A 1 293 ? 17.695 13.114 -4.335 1.00 87.19 293 GLU A C 1
ATOM 2307 O O . GLU A 1 293 ? 18.121 13.489 -5.430 1.00 87.19 293 GLU A O 1
ATOM 2312 N N . ASP A 1 294 ? 18.527 12.712 -3.367 1.00 91.94 294 ASP A N 1
ATOM 2313 C CA . ASP A 1 294 ? 19.983 12.613 -3.559 1.00 91.94 294 ASP A CA 1
ATOM 2314 C C . ASP A 1 294 ? 20.346 11.551 -4.607 1.00 91.94 294 ASP A C 1
ATOM 2316 O O . ASP A 1 294 ? 21.131 11.813 -5.521 1.00 91.94 294 ASP A O 1
ATOM 2320 N N . VAL A 1 295 ? 19.719 10.372 -4.537 1.00 87.25 295 VAL A N 1
ATOM 2321 C CA . VAL A 1 295 ? 19.906 9.302 -5.529 1.00 87.25 295 VAL A CA 1
ATOM 2322 C C . VAL A 1 295 ? 19.509 9.780 -6.924 1.00 87.25 295 VAL A C 1
ATOM 2324 O O . VAL A 1 295 ? 20.265 9.565 -7.872 1.00 87.25 295 VAL A O 1
ATOM 2327 N N . ARG A 1 296 ? 18.377 10.482 -7.059 1.00 86.19 296 ARG A N 1
ATOM 2328 C CA . ARG A 1 296 ? 17.942 11.076 -8.330 1.00 86.19 296 ARG A CA 1
ATOM 2329 C C . ARG A 1 296 ? 18.991 12.044 -8.882 1.00 86.19 296 ARG A C 1
ATOM 2331 O O . ARG A 1 296 ? 19.383 11.915 -10.037 1.00 86.19 296 ARG A O 1
ATOM 2338 N N . LYS A 1 297 ? 19.508 12.963 -8.058 1.00 89.94 297 LYS A N 1
ATOM 2339 C CA . LYS A 1 297 ? 20.558 13.911 -8.474 1.00 89.94 297 LYS A CA 1
ATOM 2340 C C . LYS A 1 297 ? 21.836 13.209 -8.926 1.00 89.94 297 LYS A C 1
ATOM 2342 O O . LYS A 1 297 ? 22.425 13.606 -9.930 1.00 89.94 297 LYS A O 1
ATOM 2347 N N . ARG A 1 298 ? 22.269 12.167 -8.210 1.00 89.44 298 ARG A N 1
ATOM 2348 C CA . ARG A 1 298 ? 23.437 11.361 -8.603 1.00 89.44 298 ARG A CA 1
ATOM 2349 C C . ARG A 1 298 ? 23.205 10.642 -9.929 1.00 89.44 298 ARG A C 1
ATOM 2351 O O . ARG A 1 298 ? 24.121 10.590 -10.747 1.00 89.44 298 ARG A O 1
ATOM 2358 N N . LEU A 1 299 ? 21.998 10.122 -10.148 1.00 87.44 299 LEU A N 1
ATOM 2359 C CA . LEU A 1 299 ? 21.616 9.463 -11.394 1.00 87.44 299 LEU A CA 1
ATOM 2360 C C . LEU A 1 299 ? 21.634 10.444 -12.575 1.00 87.44 299 LEU A C 1
ATOM 2362 O O . LEU A 1 299 ? 22.212 10.133 -13.615 1.00 87.44 299 LEU A O 1
ATOM 2366 N N . ASP A 1 300 ? 21.079 11.644 -12.395 1.00 86.19 300 ASP A N 1
ATOM 2367 C CA . ASP A 1 300 ? 21.079 12.694 -13.420 1.00 86.19 300 ASP A CA 1
ATOM 2368 C C . ASP A 1 300 ? 22.507 13.143 -13.759 1.00 86.19 300 ASP A C 1
ATOM 2370 O O . ASP A 1 300 ? 22.872 13.238 -14.932 1.00 86.19 300 ASP A O 1
ATOM 2374 N N . ALA A 1 301 ? 23.352 13.354 -12.744 1.00 91.75 301 ALA A N 1
ATOM 2375 C CA . ALA A 1 301 ? 24.756 13.709 -12.945 1.00 91.75 301 ALA A CA 1
ATOM 2376 C C . ALA A 1 301 ? 25.525 12.609 -13.701 1.00 91.75 301 ALA A C 1
ATOM 2378 O O . ALA A 1 301 ? 26.274 12.900 -14.640 1.00 91.75 301 ALA A O 1
ATOM 2379 N N . ALA A 1 302 ? 25.313 11.340 -13.338 1.00 87.44 302 ALA A N 1
ATOM 2380 C CA . ALA A 1 302 ? 25.894 10.203 -14.045 1.00 87.44 302 ALA A CA 1
ATOM 2381 C C . ALA A 1 302 ? 25.415 10.136 -15.505 1.00 87.44 302 ALA A C 1
ATOM 2383 O O . ALA A 1 302 ? 26.236 9.964 -16.404 1.00 87.44 302 ALA A O 1
ATOM 2384 N N . SER A 1 303 ? 24.119 10.348 -15.756 1.00 86.75 303 SER A N 1
ATOM 2385 C CA . SER A 1 303 ? 23.548 10.372 -17.107 1.00 86.75 303 SER A CA 1
ATOM 2386 C C . SER A 1 303 ? 24.162 11.472 -17.974 1.00 86.75 303 SER A C 1
ATOM 2388 O O . SER A 1 303 ? 24.525 11.214 -19.120 1.00 86.75 303 SER A O 1
ATOM 2390 N N . ILE A 1 304 ? 24.325 12.685 -17.436 1.00 90.56 304 ILE A N 1
ATOM 2391 C CA . ILE A 1 304 ? 24.978 13.797 -18.147 1.00 90.56 304 ILE A CA 1
ATOM 2392 C C . ILE A 1 304 ? 26.427 13.435 -18.492 1.00 90.56 304 ILE A C 1
ATOM 2394 O O . ILE A 1 304 ? 26.869 13.648 -19.619 1.00 90.56 304 ILE A O 1
ATOM 2398 N N . THR A 1 305 ? 27.150 12.833 -17.547 1.00 90.19 305 THR A N 1
ATOM 2399 C CA . THR A 1 305 ? 28.553 12.436 -17.745 1.00 90.19 305 THR A CA 1
ATOM 2400 C C . THR A 1 305 ? 28.673 11.346 -18.817 1.00 90.19 305 THR A C 1
ATOM 2402 O O . THR A 1 305 ? 29.593 11.370 -19.634 1.00 90.19 305 THR A O 1
ATOM 2405 N N . MET A 1 306 ? 27.729 10.398 -18.865 1.00 82.50 306 MET A N 1
ATOM 2406 C CA . MET A 1 306 ? 27.685 9.371 -19.911 1.00 82.50 306 MET A CA 1
ATOM 2407 C C . MET A 1 306 ? 27.435 9.967 -21.299 1.00 82.50 306 MET A C 1
ATOM 2409 O O . MET A 1 306 ? 28.130 9.581 -22.237 1.00 82.50 306 MET A O 1
ATOM 2413 N N . LEU A 1 307 ? 26.517 10.934 -21.423 1.00 87.31 307 LEU A N 1
ATOM 2414 C CA . LEU A 1 307 ? 26.264 11.634 -22.689 1.00 87.31 307 LEU A CA 1
ATOM 2415 C C . LEU A 1 307 ? 27.510 12.382 -23.181 1.00 87.31 307 LEU A C 1
ATOM 2417 O O . LEU A 1 307 ? 27.877 12.260 -24.347 1.00 87.31 307 LEU A O 1
ATOM 2421 N N . GLN A 1 308 ? 28.208 13.087 -22.285 1.00 89.19 308 GLN A N 1
ATOM 2422 C CA . GLN A 1 308 ? 29.461 13.775 -22.618 1.00 89.19 308 GLN A CA 1
ATOM 2423 C C . GLN A 1 308 ? 30.553 12.799 -23.073 1.00 89.19 308 GLN A C 1
ATOM 2425 O O . GLN A 1 308 ? 31.234 13.045 -24.067 1.00 89.19 308 GLN A O 1
ATOM 2430 N N . ASN A 1 309 ? 30.699 11.660 -22.390 1.00 88.00 309 ASN A N 1
ATOM 2431 C CA . ASN A 1 309 ? 31.654 10.623 -22.783 1.00 88.00 309 ASN A CA 1
ATOM 2432 C C . ASN A 1 309 ? 31.332 10.020 -24.158 1.00 88.00 309 ASN A C 1
ATOM 2434 O O . ASN A 1 309 ? 32.246 9.687 -24.917 1.00 88.00 309 ASN A O 1
ATOM 2438 N N . GLU A 1 310 ? 30.052 9.853 -24.486 1.00 83.88 310 GLU A N 1
ATOM 2439 C CA . GLU A 1 310 ? 29.622 9.340 -25.785 1.00 83.88 310 GLU A CA 1
ATOM 2440 C C . GLU A 1 310 ? 29.896 10.347 -26.908 1.00 83.88 310 GLU A C 1
ATOM 2442 O O . GLU A 1 310 ? 30.476 9.979 -27.932 1.00 83.88 310 GLU A O 1
ATOM 2447 N N . GLU A 1 311 ? 29.588 11.624 -26.685 1.00 89.81 311 GLU A N 1
ATOM 2448 C CA . GLU A 1 311 ? 29.896 12.713 -27.617 1.00 89.81 311 GLU A CA 1
ATOM 2449 C C . GLU A 1 311 ? 31.413 12.836 -27.848 1.00 89.81 311 GLU A C 1
ATOM 2451 O O . GLU A 1 311 ? 31.886 12.902 -28.988 1.00 89.81 311 GLU A O 1
ATOM 2456 N N . GLN A 1 312 ? 32.208 12.743 -26.779 1.00 89.12 312 GLN A N 1
ATOM 2457 C CA . GLN A 1 312 ? 33.666 12.764 -26.868 1.00 89.12 312 GLN A CA 1
ATOM 2458 C C . GLN A 1 312 ? 34.226 11.537 -27.605 1.00 89.12 312 GLN A C 1
ATOM 2460 O O . GLN A 1 312 ? 35.157 11.674 -28.405 1.00 89.12 312 GLN A O 1
ATOM 2465 N N . ARG A 1 313 ? 33.637 10.346 -27.415 1.00 85.19 313 ARG A N 1
ATOM 2466 C CA . ARG A 1 313 ? 33.980 9.148 -28.203 1.00 85.19 313 ARG A CA 1
ATOM 2467 C C . ARG A 1 313 ? 33.661 9.324 -29.682 1.00 85.19 313 ARG A C 1
ATOM 2469 O O . ARG A 1 313 ? 34.465 8.898 -30.508 1.00 85.19 313 ARG A O 1
ATOM 2476 N N . GLN A 1 314 ? 32.529 9.933 -30.028 1.00 87.81 314 GLN A N 1
ATOM 2477 C CA . GLN A 1 314 ? 32.170 10.184 -31.425 1.00 87.81 314 GLN A CA 1
ATOM 2478 C C . GLN A 1 314 ? 33.143 11.162 -32.089 1.00 87.81 314 GLN A C 1
ATOM 2480 O O . GLN A 1 314 ? 33.618 10.887 -33.192 1.00 87.81 314 GLN A O 1
ATOM 2485 N N . CYS A 1 315 ? 33.501 12.253 -31.406 1.00 85.88 315 CYS A N 1
ATOM 2486 C CA . CYS A 1 315 ? 34.521 13.189 -31.884 1.00 85.88 315 CYS A CA 1
ATOM 2487 C C . CYS A 1 315 ? 35.874 12.497 -32.087 1.00 85.88 315 CYS A C 1
ATOM 2489 O O . CYS A 1 315 ? 36.428 12.553 -33.183 1.00 85.88 315 CYS A O 1
ATOM 2491 N N . SER A 1 316 ? 36.353 11.758 -31.082 1.00 86.75 316 SER A N 1
ATOM 2492 C CA . SER A 1 316 ? 37.621 11.025 -31.174 1.00 86.75 316 SER A CA 1
ATOM 2493 C C . SER A 1 316 ? 37.615 9.986 -32.303 1.00 86.75 316 SER A C 1
ATOM 2495 O O . SER A 1 316 ? 38.593 9.862 -33.038 1.00 86.75 316 SER A O 1
ATOM 2497 N N . HIS A 1 317 ? 36.500 9.276 -32.506 1.00 87.81 317 HIS A N 1
ATOM 2498 C CA . HIS A 1 317 ? 36.354 8.334 -33.614 1.00 87.81 317 HIS A CA 1
ATOM 2499 C C . HIS A 1 317 ? 36.394 9.032 -34.981 1.00 87.81 317 HIS A C 1
ATOM 2501 O O . HIS A 1 317 ? 37.028 8.534 -35.911 1.00 87.81 317 HIS A O 1
ATOM 2507 N N . ARG A 1 318 ? 35.755 10.201 -35.105 1.00 89.50 318 ARG A N 1
ATOM 2508 C CA . ARG A 1 318 ? 35.774 10.999 -36.337 1.00 89.50 318 ARG A CA 1
ATOM 2509 C C . ARG A 1 318 ? 37.182 11.488 -36.675 1.00 89.50 318 ARG A C 1
ATOM 2511 O O . ARG A 1 318 ? 37.567 11.447 -37.843 1.00 89.50 318 ARG A O 1
ATOM 2518 N N . ASP A 1 319 ? 37.940 11.916 -35.671 1.00 88.12 319 ASP A N 1
ATOM 2519 C CA . ASP A 1 319 ? 39.321 12.366 -35.848 1.00 88.12 319 ASP A CA 1
ATOM 2520 C C . ASP A 1 319 ? 40.233 11.202 -36.270 1.00 88.12 319 ASP A C 1
ATOM 2522 O O . ASP A 1 319 ? 40.957 11.323 -37.256 1.00 88.12 319 ASP A O 1
ATOM 2526 N N . LEU A 1 320 ? 40.093 10.023 -35.649 1.00 88.12 320 LEU A N 1
ATOM 2527 C CA . LEU A 1 320 ? 40.816 8.810 -36.058 1.00 88.12 320 LEU A CA 1
ATOM 2528 C C . LEU A 1 320 ? 40.531 8.406 -37.513 1.00 88.12 320 LEU A C 1
ATOM 2530 O O . LEU A 1 320 ? 41.445 8.025 -38.242 1.00 88.12 320 LEU A O 1
ATOM 2534 N N . LEU A 1 321 ? 39.273 8.487 -37.957 1.00 86.81 321 LEU A N 1
ATOM 2535 C CA . LEU A 1 321 ? 38.912 8.197 -39.350 1.00 86.81 321 LEU A CA 1
ATOM 2536 C C . LEU A 1 321 ? 39.552 9.187 -40.329 1.00 86.81 321 LEU A C 1
ATOM 2538 O O . LEU A 1 321 ? 39.957 8.797 -41.426 1.00 86.81 321 LEU A O 1
ATOM 2542 N N . LYS A 1 322 ? 39.658 10.459 -39.934 1.00 89.00 322 LYS A N 1
ATOM 2543 C CA . LYS A 1 322 ? 40.324 11.493 -40.727 1.00 89.00 322 LYS A CA 1
ATOM 2544 C C . LYS A 1 322 ? 41.825 11.213 -40.845 1.00 89.00 322 LYS A C 1
ATOM 2546 O O . LYS A 1 322 ? 42.339 11.186 -41.963 1.00 89.00 322 LYS A O 1
ATOM 2551 N N . ASP A 1 323 ? 42.483 10.905 -39.729 1.00 88.56 323 ASP A N 1
ATOM 2552 C CA . ASP A 1 323 ? 43.911 10.572 -39.687 1.00 88.56 323 ASP A CA 1
ATOM 2553 C C . ASP A 1 323 ? 44.229 9.320 -40.519 1.00 88.56 323 ASP A C 1
ATOM 2555 O O . ASP A 1 323 ? 45.179 9.308 -41.304 1.00 88.56 323 ASP A O 1
ATOM 2559 N N . LEU A 1 324 ? 43.398 8.275 -40.422 1.00 83.88 324 LEU A N 1
ATOM 2560 C CA . LEU A 1 324 ? 43.533 7.067 -41.242 1.00 83.88 324 LEU A CA 1
ATOM 2561 C C . LEU A 1 324 ? 43.378 7.362 -42.741 1.00 83.88 324 LEU A C 1
ATOM 2563 O O . LEU A 1 324 ? 44.115 6.801 -43.556 1.00 83.88 324 LEU A O 1
ATOM 2567 N N . GLY A 1 325 ? 42.460 8.257 -43.116 1.00 86.50 325 GLY A N 1
ATOM 2568 C CA . GLY A 1 325 ? 42.296 8.708 -44.500 1.00 86.50 325 GLY A CA 1
ATOM 2569 C C . GLY A 1 325 ? 43.524 9.454 -45.033 1.00 86.50 325 GLY A C 1
ATOM 2570 O O . GLY A 1 325 ? 43.935 9.238 -46.177 1.00 86.50 325 GLY A O 1
ATOM 2571 N N . ASP A 1 326 ? 44.150 10.286 -44.201 1.00 87.44 326 ASP A N 1
ATOM 2572 C CA . ASP A 1 326 ? 45.372 11.009 -44.558 1.00 87.44 326 ASP A CA 1
ATOM 2573 C C . ASP A 1 326 ? 46.581 10.068 -44.685 1.00 87.44 326 ASP A C 1
ATOM 2575 O O . ASP A 1 326 ? 47.373 10.199 -45.625 1.00 87.44 326 ASP A O 1
ATOM 2579 N N . VAL A 1 327 ? 46.694 9.060 -43.813 1.00 84.19 327 VAL A N 1
ATOM 2580 C CA . VAL A 1 327 ? 47.703 7.993 -43.933 1.00 84.19 327 VAL A CA 1
ATOM 2581 C C . VAL A 1 327 ? 47.495 7.180 -45.215 1.00 84.19 327 VAL A C 1
ATOM 2583 O O . VAL A 1 327 ? 48.453 6.944 -45.950 1.00 84.19 327 VAL A O 1
ATOM 2586 N N . GLN A 1 328 ? 46.254 6.803 -45.540 1.00 80.31 328 GLN A N 1
ATOM 2587 C CA . GLN A 1 328 ? 45.946 6.050 -46.760 1.00 80.31 328 GLN A CA 1
ATOM 2588 C C . GLN A 1 328 ? 46.302 6.834 -48.033 1.00 80.31 328 GLN A C 1
ATOM 2590 O O . GLN A 1 328 ? 46.798 6.248 -48.996 1.00 80.31 328 GLN A O 1
ATOM 2595 N N . LYS A 1 329 ? 46.068 8.153 -48.052 1.00 83.44 329 LYS A N 1
ATOM 2596 C CA . LYS A 1 329 ? 46.480 9.021 -49.167 1.00 83.44 329 LYS A CA 1
ATOM 2597 C C . LYS A 1 329 ? 47.997 9.087 -49.306 1.00 83.44 329 LYS A C 1
ATOM 2599 O O . LYS A 1 329 ? 48.495 8.987 -50.421 1.00 83.44 329 LYS A O 1
ATOM 2604 N N . LYS A 1 330 ? 48.726 9.214 -48.191 1.00 79.06 330 LYS A N 1
ATOM 2605 C CA . LYS A 1 330 ? 50.198 9.215 -48.189 1.00 79.06 330 LYS A CA 1
ATOM 2606 C C . LYS A 1 330 ? 50.798 7.878 -48.628 1.00 79.06 330 LYS A C 1
ATOM 2608 O O . LYS A 1 330 ? 51.860 7.885 -49.225 1.00 79.06 330 LYS A O 1
ATOM 2613 N N . ALA A 1 331 ? 50.127 6.758 -48.367 1.00 73.81 331 ALA A N 1
ATOM 2614 C CA . ALA A 1 331 ? 50.591 5.424 -48.753 1.00 73.81 331 ALA A CA 1
ATOM 2615 C C . ALA A 1 331 ? 50.341 5.059 -50.234 1.00 73.81 331 ALA A C 1
ATOM 2617 O O . ALA A 1 331 ? 50.799 4.012 -50.683 1.00 73.81 331 ALA A O 1
ATOM 2618 N N . LYS A 1 332 ? 49.580 5.874 -50.982 1.00 68.44 332 LYS A N 1
ATOM 2619 C CA . LYS A 1 332 ? 49.295 5.683 -52.421 1.00 68.44 332 LYS A CA 1
ATOM 2620 C C . LYS A 1 332 ? 50.136 6.579 -53.347 1.00 68.44 332 LYS A C 1
ATOM 2622 O O . LYS A 1 332 ? 49.957 6.495 -54.562 1.00 68.44 332 LYS A O 1
ATOM 2627 N N . LEU A 1 333 ? 50.987 7.435 -52.781 1.00 50.28 333 LEU A N 1
ATOM 2628 C CA . LEU A 1 333 ? 52.013 8.226 -53.472 1.00 50.28 333 LEU A CA 1
ATOM 2629 C C . LEU A 1 333 ? 53.352 7.489 -53.419 1.00 50.28 333 LEU A C 1
ATOM 2631 O O . LEU A 1 333 ? 54.098 7.590 -54.414 1.00 50.28 333 LEU A O 1
#